Protein AF-A0A957JUW0-F1 (afdb_monomer_lite)

Sequence (254 aa):
MVQFLARTDDGQHFTLSIDGEQHTYSNDKEGKRQAILDGLAAIETIDVGQDVYLPSNAALQAVATVLYPDGIQTEEAYQLVCQVTEKACAHAGYGAEVELGPPHVPFTARGAYRKRYPPVDPQLVLEELELAGTSSYHPRREANRRSLWNKVAWEIYGKPLSGLTEVQQTQIQAQVDVIADGAGWHRDDDGADVYTMALSVDADSARQRLAGYLQDAGGRPVPVRAILTQAQSGAYGRAFYHDELTPELATIVA

Radius of gyration: 26.46 Å; chains: 1; bounding box: 72×30×72 Å

Structure (mmCIF, N/CA/C/O backbone):
data_AF-A0A957JUW0-F1
#
_entry.id   AF-A0A957JUW0-F1
#
loop_
_atom_site.group_PDB
_atom_site.id
_atom_site.type_symbol
_atom_site.label_atom_id
_atom_site.label_alt_id
_atom_site.label_comp_id
_atom_site.label_asym_id
_atom_site.label_entity_id
_atom_site.label_seq_id
_atom_site.pdbx_PDB_ins_code
_atom_site.Cartn_x
_atom_site.Cartn_y
_atom_site.Cartn_z
_atom_site.occupancy
_atom_site.B_iso_or_equiv
_atom_site.auth_seq_id
_atom_site.auth_comp_id
_atom_site.auth_asym_id
_atom_site.auth_atom_id
_atom_site.pdbx_PDB_model_num
ATOM 1 N N . MET A 1 1 ? -7.798 -11.561 21.548 1.00 73.56 1 MET A N 1
ATOM 2 C CA . MET A 1 1 ? -7.732 -10.530 22.622 1.00 73.56 1 MET A CA 1
ATOM 3 C C . MET A 1 1 ? -6.277 -10.173 22.892 1.00 73.56 1 MET A C 1
ATOM 5 O O . MET A 1 1 ? -5.493 -11.078 23.142 1.00 73.56 1 MET A O 1
ATOM 9 N N . VAL A 1 2 ? -5.928 -8.883 22.844 1.00 87.56 2 VAL A N 1
ATOM 10 C CA . VAL A 1 2 ? -4.556 -8.387 23.071 1.00 87.56 2 VAL A CA 1
ATOM 11 C C . VAL A 1 2 ? -4.336 -8.094 24.556 1.00 87.56 2 VAL A C 1
ATOM 13 O O . VAL A 1 2 ? -5.162 -7.427 25.180 1.00 87.56 2 VAL A O 1
ATOM 16 N N . GLN A 1 3 ? -3.231 -8.571 25.126 1.00 91.25 3 GLN A N 1
ATOM 17 C CA . GLN A 1 3 ? -2.843 -8.322 26.517 1.00 91.25 3 GLN A CA 1
ATOM 18 C C . GLN A 1 3 ? -1.356 -7.980 26.605 1.00 91.25 3 GLN A C 1
ATOM 20 O O . GLN A 1 3 ? -0.530 -8.646 25.989 1.00 91.25 3 GLN A O 1
ATOM 25 N N . PHE A 1 4 ? -0.996 -6.966 27.391 1.00 92.31 4 PHE A N 1
ATOM 26 C CA . PHE A 1 4 ? 0.405 -6.670 27.679 1.00 92.31 4 PHE A CA 1
ATOM 27 C C . PHE A 1 4 ? 0.909 -7.608 28.776 1.00 92.31 4 PHE A C 1
ATOM 29 O O . PHE A 1 4 ? 0.285 -7.699 29.832 1.00 92.31 4 PHE A O 1
ATOM 36 N N . LEU A 1 5 ? 2.017 -8.308 28.531 1.00 91.19 5 LEU A N 1
ATOM 37 C CA . LEU A 1 5 ? 2.566 -9.266 29.491 1.00 91.19 5 LEU A CA 1
ATOM 38 C C . LEU A 1 5 ? 3.706 -8.656 30.296 1.00 91.19 5 LEU A C 1
ATOM 40 O O . LEU A 1 5 ? 3.653 -8.620 31.523 1.00 91.19 5 LEU A O 1
ATOM 44 N N . ALA A 1 6 ? 4.748 -8.192 29.611 1.00 90.25 6 ALA A N 1
ATOM 45 C CA . ALA A 1 6 ? 5.948 -7.692 30.264 1.00 90.25 6 ALA A CA 1
ATOM 46 C C . ALA A 1 6 ? 6.767 -6.803 29.331 1.00 90.25 6 ALA A C 1
ATOM 48 O O . ALA A 1 6 ? 6.695 -6.907 28.106 1.00 90.25 6 ALA A O 1
ATOM 49 N N . ARG A 1 7 ? 7.600 -5.956 29.933 1.00 90.31 7 ARG A N 1
ATOM 50 C CA . ARG A 1 7 ? 8.729 -5.309 29.264 1.00 90.31 7 ARG A CA 1
ATOM 51 C C . ARG A 1 7 ? 10.002 -6.028 29.697 1.00 90.31 7 ARG A C 1
ATOM 53 O O . ARG A 1 7 ? 10.092 -6.436 30.852 1.00 90.31 7 ARG A O 1
ATOM 60 N N . THR A 1 8 ? 10.958 -6.196 28.791 1.00 86.25 8 THR A N 1
ATOM 61 C CA . THR A 1 8 ? 12.274 -6.734 29.150 1.00 86.25 8 THR A CA 1
ATOM 62 C C . THR A 1 8 ? 12.992 -5.790 30.113 1.00 86.25 8 THR A C 1
ATOM 64 O O . THR A 1 8 ? 12.762 -4.578 30.093 1.00 86.25 8 THR A O 1
ATOM 67 N N . ASP A 1 9 ? 13.880 -6.338 30.945 1.00 83.00 9 ASP A N 1
ATOM 68 C CA . ASP A 1 9 ? 14.613 -5.571 31.965 1.00 83.00 9 ASP A CA 1
ATOM 69 C C . ASP A 1 9 ? 15.483 -4.455 31.361 1.00 83.00 9 ASP A C 1
ATOM 71 O O . ASP A 1 9 ? 15.704 -3.418 31.984 1.00 83.00 9 ASP A O 1
ATOM 75 N N . ASP A 1 10 ? 15.947 -4.641 30.121 1.00 85.31 10 ASP A N 1
ATOM 76 C CA . ASP A 1 10 ? 16.696 -3.640 29.353 1.00 85.31 10 ASP A CA 1
ATOM 77 C C . ASP A 1 10 ? 15.814 -2.504 28.792 1.00 85.31 10 ASP A C 1
ATOM 79 O O . ASP A 1 10 ? 16.325 -1.528 28.239 1.00 85.31 10 ASP A O 1
ATOM 83 N N . GLY A 1 11 ? 14.488 -2.621 28.913 1.00 87.44 11 GLY A N 1
ATOM 84 C CA . GLY A 1 11 ? 13.505 -1.685 28.376 1.00 87.44 11 GLY A CA 1
ATOM 85 C C . GLY A 1 11 ? 13.409 -1.655 26.847 1.00 87.44 11 GLY A C 1
ATOM 86 O O . GLY A 1 11 ? 12.622 -0.860 26.322 1.00 87.44 11 GLY A O 1
ATOM 87 N N . GLN A 1 12 ? 14.176 -2.484 26.133 1.00 92.25 12 GLN A N 1
ATOM 88 C CA . GLN A 1 12 ? 14.290 -2.453 24.674 1.00 92.25 12 GLN A CA 1
ATOM 89 C C . GLN A 1 12 ? 13.197 -3.240 23.966 1.00 92.25 12 GLN A C 1
ATOM 91 O O . GLN A 1 12 ? 12.919 -2.950 22.807 1.00 92.25 12 GLN A O 1
ATOM 96 N N . HIS A 1 13 ? 12.563 -4.196 24.639 1.00 95.31 13 HIS A N 1
ATOM 97 C CA . HIS A 1 13 ? 11.525 -5.036 24.061 1.00 95.31 13 HIS A CA 1
ATOM 98 C C . HIS A 1 13 ? 10.323 -5.138 24.994 1.00 95.31 13 HIS A C 1
ATOM 100 O O . HIS A 1 13 ? 10.412 -4.925 26.204 1.00 95.31 13 HIS A O 1
ATOM 106 N N . PHE A 1 14 ? 9.170 -5.468 24.432 1.00 95.50 14 PHE A N 1
ATOM 107 C CA . PHE A 1 14 ? 7.985 -5.810 25.203 1.00 95.50 14 PHE A CA 1
ATOM 108 C C . PHE A 1 14 ? 7.272 -7.002 24.581 1.00 95.50 14 PHE A C 1
ATOM 110 O O . PHE A 1 14 ? 7.367 -7.238 23.376 1.00 95.50 14 PHE A O 1
ATOM 117 N N . THR A 1 15 ? 6.557 -7.743 25.416 1.00 95.50 15 THR A N 1
ATOM 118 C CA . THR A 1 15 ? 5.837 -8.948 25.024 1.00 95.50 15 THR A CA 1
ATOM 119 C C . THR A 1 15 ? 4.343 -8.740 25.216 1.00 95.50 15 THR A C 1
ATOM 121 O O . THR A 1 15 ? 3.889 -8.303 26.279 1.00 95.50 15 THR A O 1
ATOM 124 N N . LEU A 1 16 ? 3.580 -9.078 24.183 1.00 95.00 16 LEU A N 1
ATOM 125 C CA . LEU A 1 16 ? 2.125 -9.135 24.207 1.00 95.00 16 LEU A CA 1
ATOM 126 C C . LEU A 1 16 ? 1.659 -10.588 24.117 1.00 95.00 16 LEU A C 1
ATOM 128 O O . LEU A 1 16 ? 2.329 -11.418 23.506 1.00 95.00 16 LEU A O 1
ATOM 132 N N . SER A 1 17 ? 0.487 -10.876 24.676 1.00 95.19 17 SER A N 1
ATOM 133 C CA . SER A 1 17 ? -0.316 -12.019 24.263 1.00 95.19 17 SER A CA 1
ATOM 134 C C . SER A 1 17 ? -1.337 -11.555 23.231 1.00 95.19 17 SER A C 1
ATOM 136 O O . SER A 1 17 ? -2.117 -10.643 23.512 1.00 95.19 17 SER A O 1
ATOM 138 N N . ILE A 1 18 ? -1.328 -12.165 22.053 1.00 93.62 18 ILE A N 1
ATOM 139 C CA . ILE A 1 18 ? -2.293 -11.934 20.980 1.00 93.62 18 ILE A CA 1
ATOM 140 C C . ILE A 1 18 ? -2.933 -13.291 20.696 1.00 93.62 18 ILE A C 1
ATOM 142 O O . ILE A 1 18 ? -2.242 -14.249 20.379 1.00 93.62 18 ILE A O 1
ATOM 146 N N . ASP A 1 19 ? -4.239 -13.402 20.941 1.00 89.75 19 ASP A N 1
ATOM 147 C CA . ASP A 1 19 ? -5.001 -14.660 20.817 1.00 89.75 19 ASP A CA 1
ATOM 148 C C . ASP A 1 19 ? -4.402 -15.859 21.573 1.00 89.75 19 ASP A C 1
ATOM 150 O O . ASP A 1 19 ? -4.572 -17.017 21.204 1.00 89.75 19 ASP A O 1
ATOM 154 N N . GLY A 1 20 ? -3.745 -15.577 22.701 1.00 89.75 20 GLY A N 1
ATOM 155 C CA . GLY A 1 20 ? -3.114 -16.588 23.550 1.00 89.75 20 GLY A CA 1
ATOM 156 C C . GLY A 1 20 ? -1.677 -16.934 23.152 1.00 89.75 20 GLY A C 1
ATOM 157 O O . GLY A 1 20 ? -0.986 -17.590 23.931 1.00 89.75 20 GLY A O 1
ATOM 158 N N . GLU A 1 21 ? -1.187 -16.441 22.015 1.00 93.12 21 GLU A N 1
ATOM 159 C CA . GLU A 1 21 ? 0.202 -16.594 21.581 1.00 93.12 21 GLU A CA 1
ATOM 160 C C . GLU A 1 21 ? 1.057 -15.419 22.060 1.00 93.12 21 GLU A C 1
ATOM 162 O O . GLU A 1 21 ? 0.576 -14.295 22.193 1.00 93.12 21 GLU A O 1
ATOM 167 N N . GLN A 1 22 ? 2.325 -15.678 22.387 1.00 95.19 22 GLN A N 1
ATOM 168 C CA . GLN A 1 22 ? 3.247 -14.645 22.861 1.00 95.19 22 GLN A CA 1
ATOM 169 C C . GLN A 1 22 ? 4.051 -14.065 21.701 1.00 95.19 22 GLN A C 1
ATOM 171 O O . GLN A 1 22 ? 4.737 -14.796 20.989 1.00 95.19 22 GLN A O 1
ATOM 176 N N . HIS A 1 23 ? 4.034 -12.741 21.580 1.00 95.38 23 HIS A N 1
ATOM 177 C CA . HIS A 1 23 ? 4.773 -12.002 20.563 1.00 95.38 23 HIS A CA 1
ATOM 178 C C . HIS A 1 23 ? 5.658 -10.951 21.224 1.00 95.38 23 HIS A C 1
ATOM 180 O O . HIS A 1 23 ? 5.197 -10.208 22.092 1.00 95.38 23 HIS A O 1
ATOM 186 N N . THR A 1 24 ? 6.921 -10.880 20.808 1.00 95.38 24 THR A N 1
ATOM 187 C CA . THR A 1 24 ? 7.897 -9.916 21.329 1.00 95.38 24 THR A CA 1
ATOM 188 C C . THR A 1 24 ? 8.243 -8.895 20.258 1.00 95.38 24 THR A C 1
ATOM 190 O O . THR A 1 24 ? 8.587 -9.255 19.135 1.00 95.38 24 THR A O 1
ATOM 193 N N . TYR A 1 25 ? 8.194 -7.622 20.636 1.00 96.56 25 TYR A N 1
ATOM 194 C CA . TYR A 1 25 ? 8.416 -6.477 19.760 1.00 96.56 25 TYR A CA 1
ATOM 195 C C . TYR A 1 25 ? 9.496 -5.566 20.332 1.00 96.56 25 TYR A C 1
ATOM 197 O O . TYR A 1 25 ? 9.687 -5.514 21.550 1.00 96.56 25 TYR A O 1
ATOM 205 N N . SER A 1 26 ? 10.171 -4.801 19.472 1.00 96.25 26 SER A N 1
ATOM 206 C CA . SER A 1 26 ? 11.024 -3.705 19.930 1.00 96.25 26 SER A CA 1
ATOM 207 C C . SER A 1 26 ? 10.175 -2.580 20.535 1.00 96.25 26 SER A C 1
ATOM 209 O O . SER A 1 26 ? 9.093 -2.243 20.058 1.00 96.25 26 SER A O 1
ATOM 211 N N . ASN A 1 27 ? 10.663 -1.961 21.606 1.00 93.19 27 ASN A N 1
ATOM 212 C CA . ASN A 1 27 ? 10.023 -0.837 22.293 1.00 93.19 27 ASN A CA 1
ATOM 213 C C . ASN A 1 27 ? 10.377 0.510 21.636 1.00 93.19 27 ASN A C 1
ATOM 215 O O . ASN A 1 27 ? 10.603 1.519 22.304 1.00 93.19 27 ASN A O 1
ATOM 219 N N . ASP A 1 28 ? 10.426 0.525 20.310 1.00 94.50 28 ASP A N 1
ATOM 220 C CA . ASP A 1 28 ? 10.573 1.725 19.500 1.00 94.50 28 ASP A CA 1
ATOM 221 C C . ASP A 1 28 ? 9.263 2.021 18.749 1.00 94.50 28 ASP A C 1
ATOM 223 O O . ASP A 1 28 ? 8.217 1.408 18.984 1.00 94.50 28 ASP A O 1
ATOM 227 N N . LYS A 1 29 ? 9.289 3.027 17.873 1.00 93.44 29 LYS A N 1
ATOM 228 C CA . LYS A 1 29 ? 8.112 3.426 17.098 1.00 93.44 29 LYS A CA 1
ATOM 229 C C . LYS A 1 29 ? 7.638 2.323 16.144 1.00 93.44 29 LYS A C 1
ATOM 231 O O . LYS A 1 29 ? 6.428 2.167 15.985 1.00 93.44 29 LYS A O 1
ATOM 236 N N . GLU A 1 30 ? 8.554 1.598 15.510 1.00 93.88 30 GLU A N 1
ATOM 237 C CA . GLU A 1 30 ? 8.209 0.604 14.493 1.00 93.88 30 GLU A CA 1
ATOM 238 C C . GLU A 1 30 ? 7.730 -0.697 15.137 1.00 93.88 30 GLU A C 1
ATOM 240 O O . GLU A 1 30 ? 6.696 -1.225 14.738 1.00 93.88 30 GLU A O 1
ATOM 245 N N . GLY A 1 31 ? 8.380 -1.152 16.210 1.00 95.31 31 GLY A N 1
ATOM 246 C CA . GLY A 1 31 ? 7.921 -2.315 16.966 1.00 95.31 31 GLY A CA 1
ATOM 247 C C . GLY A 1 31 ? 6.540 -2.097 17.586 1.00 95.31 31 GLY A C 1
ATOM 248 O O . GLY A 1 31 ? 5.679 -2.969 17.490 1.00 95.31 31 GLY A O 1
ATOM 249 N N . LYS A 1 32 ? 6.255 -0.897 18.117 1.00 95.44 32 LYS A N 1
ATOM 250 C CA . LYS A 1 32 ? 4.896 -0.539 18.571 1.00 95.44 32 LYS A CA 1
ATOM 251 C C . LYS A 1 32 ? 3.886 -0.498 17.433 1.00 95.44 32 LYS A C 1
ATOM 253 O O . LYS A 1 32 ? 2.752 -0.930 17.622 1.00 95.44 32 LYS A O 1
ATOM 258 N N . ARG A 1 33 ? 4.273 0.021 16.266 1.00 95.81 33 ARG A N 1
ATOM 259 C CA . ARG A 1 33 ? 3.413 0.016 15.079 1.00 95.81 33 ARG A CA 1
ATOM 260 C C . ARG A 1 33 ? 3.062 -1.416 14.684 1.00 95.81 33 ARG A C 1
ATOM 262 O O . ARG A 1 33 ? 1.878 -1.696 14.535 1.00 95.81 33 ARG A O 1
ATOM 269 N N . GLN A 1 34 ? 4.045 -2.308 14.571 1.00 96.00 34 GLN A N 1
ATOM 270 C CA . GLN A 1 34 ? 3.799 -3.706 14.219 1.00 96.00 34 GLN A CA 1
ATOM 271 C C . GLN A 1 34 ? 2.908 -4.396 15.257 1.00 96.00 34 GLN A C 1
ATOM 273 O O . GLN A 1 34 ? 1.921 -5.022 14.888 1.00 96.00 34 GLN A O 1
ATOM 278 N N . ALA A 1 35 ? 3.177 -4.190 16.547 1.00 96.38 35 ALA A N 1
ATOM 279 C CA . ALA A 1 35 ? 2.366 -4.749 17.625 1.00 96.38 35 ALA A CA 1
ATOM 280 C C . ALA A 1 35 ? 0.896 -4.293 17.570 1.00 96.38 35 ALA A C 1
ATOM 282 O O . ALA A 1 35 ? -0.013 -5.082 17.823 1.00 96.38 35 ALA A O 1
ATOM 283 N N . ILE A 1 36 ? 0.650 -3.026 17.214 1.00 97.19 36 ILE A N 1
ATOM 284 C CA . ILE A 1 36 ? -0.706 -2.514 16.983 1.00 97.19 36 ILE A CA 1
ATOM 285 C C . ILE A 1 36 ? -1.349 -3.220 15.786 1.00 97.19 36 ILE A C 1
ATOM 287 O O . ILE A 1 36 ? -2.504 -3.620 15.883 1.00 97.19 36 ILE A O 1
ATOM 291 N N . LEU A 1 37 ? -0.637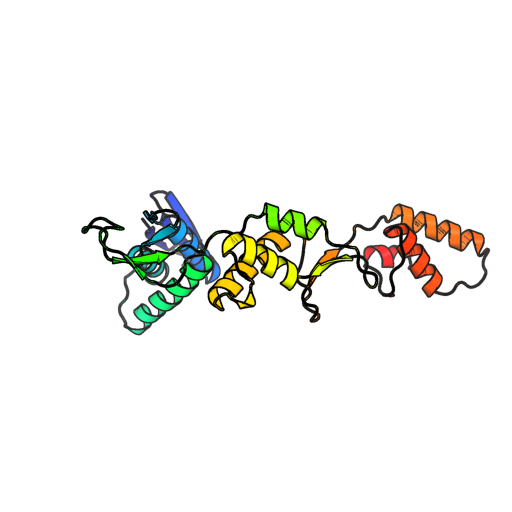 -3.369 14.667 1.00 95.94 37 LEU A N 1
ATOM 292 C CA . LEU A 1 37 ? -1.188 -3.993 13.460 1.00 95.94 37 LEU A CA 1
ATOM 293 C C . LEU A 1 37 ? -1.524 -5.471 13.675 1.00 95.94 37 LEU A C 1
ATOM 295 O O . LEU A 1 37 ? -2.621 -5.890 13.309 1.00 95.94 37 LEU A O 1
ATOM 299 N N . ASP A 1 38 ? -0.643 -6.221 14.334 1.00 96.12 38 ASP A N 1
ATOM 300 C CA . ASP A 1 38 ? -0.894 -7.617 14.708 1.00 96.12 38 ASP A CA 1
ATOM 301 C C . ASP A 1 38 ? -2.087 -7.710 15.669 1.00 96.12 38 ASP A C 1
ATOM 303 O O . ASP A 1 38 ? -2.984 -8.535 15.496 1.00 96.12 38 ASP A O 1
ATOM 307 N N . GLY A 1 39 ? -2.149 -6.798 16.644 1.00 95.94 39 GLY A N 1
ATOM 308 C CA . GLY A 1 39 ? -3.262 -6.709 17.580 1.00 95.94 39 GLY A CA 1
ATOM 309 C C . GLY A 1 39 ? -4.600 -6.406 16.904 1.00 95.94 39 GLY A C 1
ATOM 310 O O . GLY A 1 39 ? -5.610 -6.988 17.290 1.00 95.94 39 GLY A O 1
ATOM 311 N N . LEU A 1 40 ? -4.622 -5.534 15.890 1.00 96.19 40 LEU A N 1
ATOM 312 C CA . LEU A 1 40 ? -5.819 -5.242 15.096 1.00 96.19 40 LEU A CA 1
ATOM 313 C C . LEU A 1 40 ? -6.235 -6.429 14.219 1.00 96.19 40 LEU A C 1
ATOM 315 O O . LEU A 1 40 ? -7.430 -6.684 14.082 1.00 96.19 40 LEU A O 1
ATOM 319 N N . ALA A 1 41 ? -5.274 -7.151 13.637 1.00 94.50 41 ALA A N 1
ATOM 320 C CA . ALA A 1 41 ? -5.537 -8.320 12.798 1.00 94.50 41 ALA A CA 1
ATOM 321 C C . ALA A 1 41 ? -6.161 -9.492 13.579 1.00 94.50 41 ALA A C 1
ATOM 323 O O . ALA A 1 41 ? -6.918 -10.269 13.005 1.00 94.50 41 ALA A O 1
ATOM 324 N N . ALA A 1 42 ? -5.879 -9.579 14.880 1.00 95.56 42 ALA A N 1
ATOM 325 C CA . ALA A 1 42 ? -6.415 -10.583 15.801 1.00 95.56 42 ALA A CA 1
ATOM 326 C C . ALA A 1 42 ? -7.818 -10.259 16.357 1.00 95.56 42 ALA A C 1
ATOM 328 O O . ALA A 1 42 ? -8.394 -11.031 17.125 1.00 95.56 42 ALA A O 1
ATOM 329 N N . ILE A 1 43 ? -8.385 -9.090 16.044 1.00 95.75 43 ILE A N 1
ATOM 330 C CA . ILE A 1 43 ? -9.736 -8.752 16.500 1.00 95.75 43 ILE A CA 1
ATOM 331 C C . ILE A 1 43 ? -10.754 -9.493 15.635 1.00 95.75 43 ILE A C 1
ATOM 333 O O . ILE A 1 43 ? -10.759 -9.366 14.411 1.00 95.75 43 ILE A O 1
ATOM 337 N N . GLU A 1 44 ? -11.670 -10.207 16.288 1.00 94.44 44 GLU A N 1
ATOM 338 C CA . GLU A 1 44 ? -12.811 -10.823 15.620 1.00 94.44 44 GLU A CA 1
ATOM 339 C C . GLU A 1 44 ? -13.661 -9.754 14.917 1.00 94.44 44 GLU A C 1
ATOM 341 O O . GLU A 1 44 ? -14.123 -8.780 15.522 1.00 94.44 44 GLU A O 1
ATOM 346 N N . THR A 1 45 ? -13.842 -9.938 13.612 1.00 95.06 45 THR A N 1
ATOM 347 C CA . THR A 1 45 ? -14.686 -9.079 12.776 1.00 95.06 45 THR A CA 1
ATOM 348 C C . THR A 1 45 ? -16.082 -9.670 12.652 1.00 95.06 45 THR A C 1
ATOM 350 O O . THR A 1 45 ? -16.292 -10.852 12.915 1.00 95.06 45 THR A O 1
ATOM 353 N N . ILE A 1 46 ? -17.042 -8.843 12.249 1.00 94.62 46 ILE A N 1
ATOM 354 C CA . ILE A 1 46 ? -18.402 -9.294 11.959 1.00 94.62 46 ILE A CA 1
ATOM 355 C C . ILE A 1 46 ? -18.745 -9.055 10.492 1.00 94.62 46 ILE A C 1
ATOM 357 O O . ILE A 1 46 ? -18.391 -8.021 9.923 1.00 94.62 46 ILE A O 1
ATOM 361 N N . ASP A 1 47 ? -19.492 -9.987 9.913 1.00 93.75 47 ASP A N 1
ATOM 362 C CA . ASP A 1 47 ? -20.024 -9.869 8.561 1.00 93.75 47 ASP A CA 1
ATOM 363 C C . ASP A 1 47 ? -21.470 -9.369 8.605 1.00 93.75 47 ASP A C 1
ATOM 365 O O . ASP A 1 47 ? -22.334 -9.946 9.272 1.00 93.75 47 ASP A O 1
ATOM 369 N N . VAL A 1 48 ? -21.758 -8.302 7.862 1.00 91.12 48 VAL A N 1
ATOM 370 C CA . VAL A 1 48 ? -23.115 -7.787 7.656 1.00 91.12 48 VAL A CA 1
ATOM 371 C C . VAL A 1 48 ? -23.370 -7.717 6.155 1.00 91.12 48 VAL A C 1
ATOM 373 O O . VAL A 1 48 ? -22.921 -6.809 5.457 1.00 91.12 48 VAL A O 1
ATOM 376 N N . GLY A 1 49 ? -24.115 -8.694 5.637 1.00 88.12 49 GLY A N 1
ATOM 377 C CA . GLY A 1 49 ? -24.317 -8.832 4.195 1.00 88.12 49 GLY A CA 1
ATOM 378 C C . GLY A 1 49 ? -23.015 -9.225 3.494 1.00 88.12 49 GLY A C 1
ATOM 379 O O . GLY A 1 49 ? -22.528 -10.329 3.702 1.00 88.12 49 GLY A O 1
ATOM 380 N N . GLN A 1 50 ? -22.482 -8.337 2.652 1.00 85.25 50 GLN A N 1
ATOM 381 C CA . GLN A 1 50 ? -21.196 -8.518 1.954 1.00 85.25 50 GLN A CA 1
ATOM 382 C C . GLN A 1 50 ? -20.059 -7.693 2.576 1.00 85.25 50 GLN A C 1
ATOM 384 O O . GLN A 1 50 ? -18.940 -7.699 2.071 1.00 85.25 50 GLN A O 1
ATOM 389 N N . ASP A 1 51 ? -20.354 -6.955 3.646 1.00 90.62 51 ASP A N 1
ATOM 390 C CA . ASP A 1 51 ? -19.427 -6.025 4.268 1.00 90.62 51 ASP A CA 1
ATOM 391 C C . ASP A 1 51 ? -18.853 -6.611 5.561 1.00 90.62 51 ASP A C 1
ATOM 393 O O . ASP A 1 51 ? -19.585 -7.157 6.386 1.00 90.62 51 ASP A O 1
ATOM 397 N N . VAL A 1 52 ? -17.548 -6.425 5.754 1.00 94.38 52 VAL A N 1
ATOM 398 C CA . VAL A 1 52 ? -16.821 -6.829 6.965 1.00 94.38 52 VAL A CA 1
ATOM 399 C C . VAL A 1 52 ? -16.648 -5.616 7.873 1.00 94.38 52 VAL A C 1
ATOM 401 O O . VAL A 1 52 ? -16.279 -4.536 7.403 1.00 94.38 52 VAL A O 1
ATOM 404 N N . TYR A 1 53 ? -16.861 -5.782 9.173 1.00 96.38 53 TYR A N 1
ATOM 405 C CA . TYR A 1 53 ? -16.767 -4.710 10.159 1.00 96.38 53 TYR A CA 1
ATOM 406 C C . TYR A 1 53 ? -15.858 -5.075 11.331 1.00 96.38 53 TYR A C 1
ATOM 408 O O . TYR A 1 53 ? -15.970 -6.148 11.920 1.00 96.38 53 TYR A O 1
ATOM 416 N N . LEU A 1 54 ? -14.998 -4.132 11.710 1.00 97.12 54 LEU A N 1
ATOM 417 C CA . LEU A 1 54 ? -14.159 -4.200 12.902 1.00 97.12 54 LEU A CA 1
ATOM 418 C C . LEU A 1 54 ? -14.845 -3.473 14.068 1.00 97.12 54 LEU A C 1
ATOM 420 O O . LEU A 1 54 ? -15.185 -2.299 13.906 1.00 97.12 54 LEU A O 1
ATOM 424 N N . PRO A 1 55 ? -15.028 -4.095 15.245 1.00 96.81 55 PRO A N 1
ATOM 425 C CA . PRO A 1 55 ? -15.546 -3.399 16.421 1.00 96.81 55 PRO A CA 1
ATOM 426 C C . PRO A 1 55 ? -14.607 -2.262 16.859 1.00 96.81 55 PRO A C 1
ATOM 428 O O . PRO A 1 55 ? -13.452 -2.504 17.224 1.00 96.81 55 PRO A O 1
ATOM 431 N N . SER A 1 56 ? -15.095 -1.016 16.881 1.00 96.56 56 SER A N 1
ATOM 432 C CA . SER A 1 56 ? -14.257 0.157 17.184 1.00 96.56 56 SER A CA 1
ATOM 433 C C . SER A 1 56 ? -13.654 0.108 18.584 1.00 96.56 56 SER A C 1
ATOM 435 O O . SER A 1 56 ? -12.481 0.428 18.768 1.00 96.56 56 SER A O 1
ATOM 437 N N . ASN A 1 57 ? -14.435 -0.332 19.574 1.00 94.75 57 ASN A N 1
ATOM 438 C CA . ASN A 1 57 ? -13.975 -0.415 20.961 1.00 94.75 57 ASN A CA 1
ATOM 439 C C . ASN A 1 57 ? -12.841 -1.433 21.128 1.00 94.75 57 ASN A C 1
ATOM 441 O O . ASN A 1 57 ? -11.908 -1.191 21.889 1.00 94.75 57 ASN A O 1
ATOM 445 N N . ALA A 1 58 ? -12.890 -2.551 20.396 1.00 95.81 58 ALA A N 1
ATOM 446 C CA . ALA A 1 58 ? -11.819 -3.542 20.418 1.00 95.81 58 ALA A CA 1
ATOM 447 C C . ALA A 1 58 ? -10.533 -2.979 19.793 1.00 95.81 58 ALA A C 1
ATOM 449 O O . ALA A 1 58 ? -9.450 -3.179 20.341 1.00 95.81 58 ALA A O 1
ATOM 450 N N . ALA A 1 59 ? -10.652 -2.220 18.698 1.00 96.81 59 ALA A N 1
ATOM 451 C CA . ALA A 1 59 ? -9.516 -1.558 18.060 1.00 96.81 59 ALA A CA 1
ATOM 452 C C . ALA A 1 59 ? -8.869 -0.511 18.981 1.00 96.81 59 ALA A C 1
ATOM 454 O O . ALA A 1 59 ? -7.648 -0.500 19.147 1.00 96.81 59 ALA A O 1
ATOM 455 N N . LEU A 1 60 ? -9.689 0.321 19.633 1.00 96.19 60 LEU A N 1
ATOM 456 C CA . LEU A 1 60 ? -9.237 1.308 20.617 1.00 96.19 60 LEU A CA 1
ATOM 457 C C . LEU A 1 60 ? -8.509 0.629 21.785 1.00 96.19 60 LEU A C 1
ATOM 459 O O . LEU A 1 60 ? -7.433 1.069 22.188 1.00 96.19 60 LEU A O 1
ATOM 463 N N . GLN A 1 61 ? -9.069 -0.472 22.294 1.00 95.44 61 GLN A N 1
ATOM 464 C CA . GLN A 1 61 ? -8.478 -1.246 23.382 1.00 95.44 61 GLN A CA 1
ATOM 465 C C . GLN A 1 61 ? -7.125 -1.846 22.984 1.00 95.44 61 GLN A C 1
ATOM 467 O O . GLN A 1 61 ? -6.177 -1.747 23.759 1.00 95.44 61 GLN A O 1
ATOM 472 N N . ALA A 1 62 ? -7.005 -2.420 21.782 1.00 96.19 62 ALA A N 1
ATOM 473 C CA . ALA A 1 62 ? -5.744 -2.975 21.291 1.00 96.19 62 ALA A CA 1
ATOM 474 C C . ALA A 1 62 ? -4.641 -1.904 21.243 1.00 96.19 62 ALA A C 1
ATOM 476 O O . ALA A 1 62 ? -3.543 -2.115 21.758 1.00 96.19 62 ALA A O 1
ATOM 477 N N . VAL A 1 63 ? -4.949 -0.720 20.706 1.00 96.88 63 VAL A N 1
ATOM 478 C CA . VAL A 1 63 ? -4.001 0.404 20.640 1.00 96.88 63 VAL A CA 1
ATOM 479 C C . VAL A 1 63 ? -3.644 0.917 22.036 1.00 96.88 63 VAL A C 1
ATOM 481 O O . VAL A 1 63 ? -2.467 1.153 22.320 1.00 96.88 63 VAL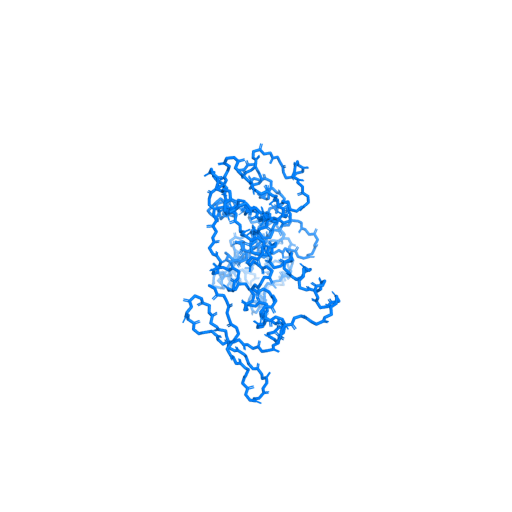 A O 1
ATOM 484 N N . ALA A 1 64 ? -4.632 1.053 22.925 1.00 96.56 64 ALA A N 1
ATOM 485 C CA . ALA A 1 64 ? -4.415 1.467 24.308 1.00 96.56 64 ALA A CA 1
ATOM 486 C C . ALA A 1 64 ? -3.478 0.503 25.048 1.00 96.56 64 ALA A C 1
ATOM 488 O O . ALA A 1 64 ? -2.543 0.955 25.702 1.00 96.56 64 ALA A O 1
ATOM 489 N N . THR A 1 65 ? -3.671 -0.810 24.892 1.00 95.94 65 THR A N 1
ATOM 490 C CA . THR A 1 65 ? -2.829 -1.840 25.518 1.00 95.94 65 THR A CA 1
ATOM 491 C C . THR A 1 65 ? -1.365 -1.749 25.081 1.00 95.94 65 THR A C 1
ATOM 493 O O . THR A 1 65 ? -0.477 -1.993 25.896 1.00 95.94 65 THR A O 1
ATOM 496 N N . VAL A 1 66 ? -1.088 -1.361 23.831 1.00 95.44 66 VAL A N 1
ATOM 497 C CA . VAL A 1 66 ? 0.292 -1.189 23.341 1.00 95.44 66 VAL A CA 1
ATOM 498 C C . VAL A 1 66 ? 0.916 0.123 23.821 1.00 95.44 66 VAL A C 1
ATOM 500 O O . VAL A 1 66 ? 2.075 0.147 24.240 1.00 95.44 66 VAL A O 1
ATOM 503 N N . LEU A 1 67 ? 0.181 1.235 23.733 1.00 94.94 67 LEU A N 1
ATOM 504 C CA . LEU A 1 67 ? 0.732 2.561 24.030 1.00 94.94 67 LEU A CA 1
ATOM 505 C C . LEU A 1 67 ? 0.798 2.863 25.530 1.00 94.94 67 LEU A C 1
ATOM 507 O O . LEU A 1 67 ? 1.765 3.478 25.984 1.00 94.94 67 LEU A O 1
ATOM 511 N N . TYR A 1 68 ? -0.209 2.422 26.280 1.00 94.38 68 TYR A N 1
ATOM 512 C CA . TYR A 1 68 ? -0.418 2.719 27.695 1.00 94.38 68 TYR A CA 1
ATOM 513 C C . TYR A 1 68 ? -0.799 1.437 28.458 1.00 94.38 68 TYR A C 1
ATOM 515 O O . TYR A 1 68 ? -1.938 1.306 28.911 1.00 94.38 68 TYR A O 1
ATOM 523 N N . PRO A 1 69 ? 0.135 0.478 28.617 1.00 91.50 69 PRO A N 1
ATOM 524 C CA . PRO A 1 69 ? -0.148 -0.813 29.253 1.00 91.50 69 PRO A CA 1
ATOM 525 C C . PRO A 1 69 ? -0.612 -0.691 30.712 1.00 91.50 69 PRO A C 1
ATOM 527 O O . PRO A 1 69 ? -1.416 -1.500 31.166 1.00 91.50 69 PRO A O 1
ATOM 530 N N . ASP A 1 70 ? -0.178 0.358 31.416 1.00 90.69 70 ASP A N 1
ATOM 531 C CA . ASP A 1 70 ? -0.577 0.662 32.799 1.00 90.69 70 ASP A CA 1
ATOM 532 C C . ASP A 1 70 ? -1.890 1.473 32.887 1.00 90.69 70 ASP A C 1
ATOM 534 O O . ASP A 1 70 ? -2.299 1.926 33.959 1.00 90.69 70 ASP A O 1
ATOM 538 N N . GLY A 1 71 ? -2.559 1.680 31.751 1.00 90.62 71 GLY A N 1
ATOM 539 C CA . GLY A 1 71 ? -3.787 2.456 31.630 1.00 90.62 71 GLY A CA 1
ATOM 540 C C . GLY A 1 71 ? -3.566 3.926 31.268 1.00 90.62 71 GLY A C 1
ATOM 541 O O . GLY A 1 71 ? -2.510 4.521 31.487 1.00 90.62 71 GLY A O 1
ATOM 542 N N . ILE A 1 72 ? -4.610 4.523 30.697 1.00 92.69 72 ILE A N 1
ATOM 543 C CA . ILE A 1 72 ? -4.652 5.930 30.288 1.00 92.69 72 ILE A CA 1
ATOM 544 C C . ILE A 1 72 ? -5.022 6.783 31.506 1.00 92.69 72 ILE A C 1
ATOM 546 O O . ILE A 1 72 ? -6.055 6.550 32.127 1.00 92.69 72 ILE A O 1
ATOM 550 N N . GLN A 1 73 ? -4.192 7.774 31.836 1.00 93.38 73 GLN A N 1
ATOM 551 C CA . GLN A 1 73 ? -4.376 8.621 33.027 1.00 93.38 73 GLN A CA 1
ATOM 552 C C . GLN A 1 73 ? -4.728 10.081 32.698 1.00 93.38 73 GLN A C 1
ATOM 554 O O . GLN A 1 73 ? -5.101 10.834 33.595 1.00 93.38 73 GLN A O 1
ATOM 559 N N . THR A 1 74 ? -4.594 10.502 31.436 1.00 95.62 74 THR A N 1
ATOM 560 C CA . THR A 1 74 ? -4.856 11.886 31.012 1.00 95.62 74 THR A CA 1
ATOM 561 C C . THR A 1 74 ? -5.681 11.942 29.733 1.00 95.62 74 THR A C 1
ATOM 563 O O . THR A 1 74 ? -5.703 10.991 28.946 1.00 95.62 74 THR A O 1
ATOM 566 N N . GLU A 1 75 ? -6.332 13.083 29.514 1.00 95.00 75 GLU A N 1
ATOM 567 C CA . GLU A 1 75 ? -7.097 13.345 28.295 1.00 95.00 75 GLU A CA 1
ATOM 568 C C . GLU A 1 75 ? -6.187 13.346 27.060 1.00 95.00 75 GLU A C 1
ATOM 570 O O . GLU A 1 75 ? -6.536 12.784 26.030 1.00 95.00 75 GLU A O 1
ATOM 575 N N . GLU A 1 76 ? -4.975 13.896 27.155 1.00 96.06 76 GLU A N 1
ATOM 576 C CA . GLU A 1 76 ? -4.027 13.928 26.035 1.00 96.06 76 GLU A CA 1
ATOM 577 C C . GLU A 1 76 ? -3.602 12.518 25.612 1.00 96.06 76 GLU A C 1
ATOM 579 O O . GLU A 1 76 ? -3.484 12.235 24.419 1.00 96.06 76 GLU A O 1
ATOM 584 N N . ALA A 1 77 ? -3.408 11.619 26.582 1.00 94.81 77 ALA A N 1
ATOM 585 C CA . ALA A 1 77 ? -3.119 10.216 26.315 1.00 94.81 77 ALA A CA 1
ATOM 586 C C . ALA A 1 77 ? -4.312 9.518 25.643 1.00 94.81 77 ALA A C 1
ATOM 588 O O . ALA A 1 77 ? -4.121 8.775 24.679 1.00 94.81 77 ALA A O 1
ATOM 589 N N . TYR A 1 78 ? -5.540 9.807 26.086 1.00 96.25 78 TYR A N 1
ATOM 590 C CA . TYR A 1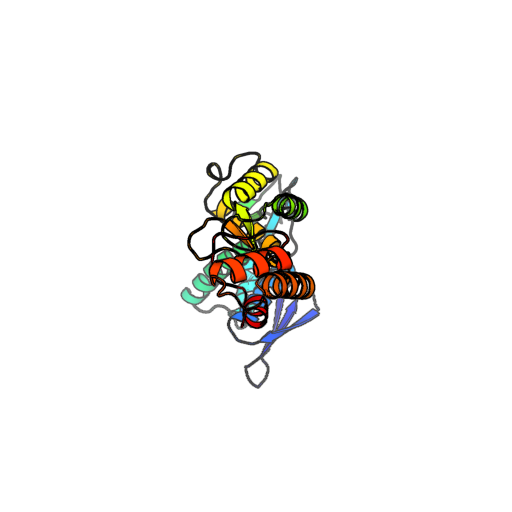 78 ? -6.754 9.299 25.447 1.00 96.25 78 TYR A CA 1
ATOM 591 C C . TYR A 1 78 ? -6.888 9.786 23.997 1.00 96.25 78 TYR A C 1
ATOM 593 O O . TYR A 1 78 ? -7.063 8.982 23.080 1.00 96.25 78 TYR A O 1
ATOM 601 N N . GLN A 1 79 ? -6.712 11.086 23.762 1.00 96.94 79 GLN A N 1
ATOM 602 C CA . GLN A 1 79 ? -6.759 11.680 22.425 1.00 96.94 79 GLN A CA 1
ATOM 603 C C . GLN A 1 79 ? -5.691 11.088 21.499 1.00 96.94 79 GLN A C 1
ATOM 605 O O . GLN A 1 79 ? -5.977 10.800 20.334 1.00 96.94 79 GLN A O 1
ATOM 610 N N . LEU A 1 80 ? -4.478 10.842 22.007 1.00 96.00 80 LEU A N 1
ATOM 611 C CA . LEU A 1 80 ? -3.432 10.176 21.234 1.00 96.00 80 LEU A CA 1
ATOM 612 C C . LEU A 1 80 ? -3.842 8.752 20.842 1.00 96.00 80 LEU A C 1
ATOM 614 O O . LEU A 1 80 ? -3.657 8.372 19.686 1.00 96.00 80 LEU A O 1
ATOM 618 N N . VAL A 1 81 ? -4.423 7.977 21.762 1.00 96.81 81 VAL A N 1
ATOM 619 C CA . VAL A 1 81 ? -4.932 6.629 21.461 1.00 96.81 81 VAL A CA 1
ATOM 620 C C . VAL A 1 81 ? -6.000 6.683 20.373 1.00 96.81 81 VAL A C 1
ATOM 622 O O . VAL A 1 81 ? -5.904 5.920 19.414 1.00 96.81 81 VAL A O 1
ATOM 625 N N . CYS A 1 82 ? -6.961 7.604 20.451 1.00 95.81 82 CYS A N 1
ATOM 626 C CA . CYS A 1 82 ? -7.983 7.779 19.416 1.00 95.81 82 CYS A CA 1
ATOM 627 C C . CYS A 1 82 ? -7.361 8.078 18.042 1.00 95.81 82 CYS A C 1
ATOM 629 O O . CYS A 1 82 ? -7.670 7.403 17.059 1.00 95.81 82 CYS A O 1
ATOM 631 N N . GLN A 1 83 ? -6.425 9.030 17.978 1.00 95.62 83 GLN A N 1
ATOM 632 C CA . GLN A 1 83 ? -5.749 9.411 16.732 1.00 95.62 83 GLN A CA 1
ATOM 633 C C . GLN A 1 83 ? -4.898 8.277 16.149 1.00 95.62 83 GLN A C 1
ATOM 635 O O . GLN A 1 83 ? -4.879 8.069 14.933 1.00 95.62 83 GLN A O 1
ATOM 640 N N . VAL A 1 84 ? -4.170 7.543 16.995 1.00 95.81 84 VAL A N 1
ATOM 641 C CA . VAL A 1 84 ? -3.376 6.389 16.554 1.00 95.81 84 VAL A CA 1
ATOM 642 C C . VAL A 1 84 ? -4.294 5.259 16.099 1.00 95.81 84 VAL A C 1
ATOM 644 O O . VAL A 1 84 ? -4.006 4.644 15.077 1.00 95.81 84 VAL A O 1
ATOM 647 N N . THR A 1 85 ? -5.418 5.034 16.781 1.00 96.44 85 THR A N 1
ATOM 648 C CA . THR A 1 85 ? -6.416 4.026 16.394 1.00 96.44 85 THR A CA 1
ATOM 649 C C . THR A 1 85 ? -7.000 4.325 15.028 1.00 96.44 85 THR A C 1
ATOM 651 O O . THR A 1 85 ? -7.055 3.432 14.188 1.00 96.44 85 THR A O 1
ATOM 654 N N . GLU A 1 86 ? -7.380 5.574 14.764 1.00 93.62 86 GLU A N 1
ATOM 655 C CA . GLU A 1 86 ? -7.903 5.972 13.460 1.00 93.62 86 GLU A CA 1
ATOM 656 C C . GLU A 1 86 ? -6.884 5.722 12.341 1.00 93.62 86 GLU A C 1
ATOM 658 O O . GLU A 1 86 ? -7.210 5.084 11.339 1.00 93.62 86 GLU A O 1
ATOM 663 N N . LYS A 1 87 ? -5.627 6.135 12.544 1.00 92.06 87 LYS A N 1
ATOM 664 C CA . LYS A 1 87 ? -4.546 5.920 11.570 1.00 92.06 87 LYS A CA 1
ATOM 665 C C . LYS A 1 87 ? -4.220 4.441 11.374 1.00 92.06 87 LYS A C 1
ATOM 667 O O . LYS A 1 87 ? -4.012 4.013 10.242 1.00 92.06 87 LYS A O 1
ATOM 672 N N . ALA A 1 88 ? -4.173 3.663 12.452 1.00 93.75 88 ALA A N 1
ATOM 673 C CA . ALA A 1 88 ? -3.869 2.239 12.400 1.00 93.75 88 ALA A CA 1
ATOM 674 C C . ALA A 1 88 ? -4.998 1.447 11.727 1.00 93.75 88 ALA A C 1
ATOM 676 O O . ALA A 1 88 ? -4.721 0.616 10.869 1.00 93.75 88 ALA A O 1
ATOM 677 N N . CYS A 1 89 ? -6.261 1.761 12.033 1.00 93.81 89 CYS A N 1
ATOM 678 C CA . CYS A 1 89 ? -7.417 1.172 11.359 1.00 93.81 89 CYS A CA 1
ATOM 679 C C . CYS A 1 89 ? -7.416 1.503 9.864 1.00 93.81 89 CYS A C 1
ATOM 681 O O . CYS A 1 89 ? -7.577 0.598 9.050 1.00 93.81 89 CYS A O 1
ATOM 683 N N . ALA A 1 90 ? -7.165 2.765 9.497 1.00 88.88 90 ALA A N 1
ATOM 684 C CA . ALA A 1 90 ? -7.048 3.170 8.097 1.00 88.88 90 ALA A CA 1
ATOM 685 C C . ALA A 1 90 ? -5.923 2.413 7.376 1.00 88.88 90 ALA A C 1
ATOM 687 O O . ALA A 1 90 ? -6.126 1.923 6.266 1.00 88.88 90 ALA A O 1
ATOM 688 N N . HIS A 1 91 ? -4.767 2.251 8.025 1.00 87.75 91 HIS A N 1
ATOM 689 C CA . HIS A 1 91 ? -3.655 1.463 7.492 1.00 87.75 91 HIS A CA 1
ATOM 690 C C . HIS A 1 91 ? -4.009 -0.022 7.328 1.00 87.75 91 HIS A C 1
ATOM 692 O O . HIS A 1 91 ? -3.646 -0.629 6.326 1.00 87.75 91 HIS A O 1
ATOM 698 N N . ALA A 1 92 ? -4.773 -0.586 8.265 1.00 89.50 92 ALA A N 1
ATOM 699 C CA . ALA A 1 92 ? -5.296 -1.950 8.197 1.00 89.50 92 ALA A CA 1
ATOM 700 C C . ALA A 1 92 ? -6.479 -2.112 7.213 1.00 89.50 92 ALA A C 1
ATOM 702 O O . ALA A 1 92 ? -7.036 -3.202 7.085 1.00 89.50 92 ALA A O 1
ATOM 703 N N . GLY A 1 93 ? -6.870 -1.047 6.503 1.00 89.88 93 GLY A N 1
ATOM 704 C CA . GLY A 1 93 ? -7.924 -1.083 5.491 1.00 89.88 93 GLY A CA 1
ATOM 705 C C . GLY A 1 93 ? -9.342 -0.924 6.041 1.00 89.88 93 GLY A C 1
ATOM 706 O O . GLY A 1 93 ? -10.291 -1.287 5.354 1.00 89.88 93 GLY A O 1
ATOM 707 N N . TYR A 1 94 ? -9.515 -0.374 7.241 1.00 92.62 94 TYR A N 1
ATOM 708 C CA . TYR A 1 94 ? -10.818 -0.050 7.822 1.00 92.62 94 TYR A CA 1
ATOM 709 C C . TYR A 1 94 ? -11.122 1.446 7.732 1.00 92.62 94 TYR A C 1
ATOM 711 O O . TYR A 1 94 ? -10.261 2.298 7.938 1.00 92.62 94 TYR A O 1
ATOM 719 N N . GLY A 1 95 ? -12.372 1.768 7.418 1.00 90.06 95 GLY A N 1
ATOM 720 C CA . GLY A 1 95 ? -12.842 3.127 7.218 1.00 90.06 95 GLY A CA 1
ATOM 721 C C . GLY A 1 95 ? -13.230 3.868 8.492 1.00 90.06 95 GLY A C 1
ATOM 722 O O . GLY A 1 95 ? -12.819 3.545 9.613 1.00 90.06 95 GLY A O 1
ATOM 723 N N . ALA A 1 96 ? -14.032 4.910 8.277 1.00 88.88 96 ALA A N 1
ATOM 724 C CA . ALA A 1 96 ? -14.619 5.694 9.349 1.00 88.88 96 ALA A CA 1
ATOM 725 C C . ALA A 1 96 ? -15.557 4.840 10.211 1.00 88.88 96 ALA A C 1
ATOM 727 O O . ALA A 1 96 ? -16.090 3.813 9.778 1.00 88.88 96 ALA A O 1
ATOM 728 N N . GLU A 1 97 ? -15.741 5.300 11.440 1.00 93.19 97 GLU A N 1
ATOM 729 C CA . GLU A 1 97 ? -16.667 4.691 12.375 1.00 93.19 97 GLU A CA 1
ATOM 730 C C . GLU A 1 97 ? -18.120 4.897 11.933 1.00 93.19 97 GLU A C 1
ATOM 732 O O . GLU A 1 97 ? -18.507 5.974 11.475 1.00 93.19 97 GLU A O 1
ATOM 737 N N . VAL A 1 98 ? -18.918 3.845 12.071 1.00 94.38 98 VAL A N 1
ATOM 738 C CA . VAL A 1 98 ? -20.351 3.808 11.808 1.00 94.38 98 VAL A CA 1
ATOM 739 C C . VAL A 1 98 ? -21.049 3.047 12.927 1.00 94.38 98 VAL A C 1
ATOM 741 O O . VAL A 1 98 ? -20.539 2.047 13.431 1.00 94.38 98 VAL A O 1
ATOM 744 N N . GLU A 1 99 ? -22.235 3.507 13.306 1.00 96.25 99 GLU A N 1
ATOM 745 C CA . GLU A 1 99 ? -23.053 2.818 14.301 1.00 96.25 99 GLU A CA 1
ATOM 746 C C . GLU A 1 99 ? -23.828 1.676 13.630 1.00 96.25 99 GLU A C 1
ATOM 748 O O . GLU A 1 99 ? -24.565 1.901 12.664 1.00 96.25 99 GLU A O 1
ATOM 753 N N . LEU A 1 100 ? -23.689 0.455 14.146 1.00 95.69 100 LEU A N 1
ATOM 754 C CA . LEU A 1 100 ? -24.496 -0.694 13.741 1.00 95.69 100 LEU A CA 1
ATOM 755 C C . LEU A 1 100 ? -25.497 -1.056 14.836 1.00 95.69 100 LEU A C 1
ATOM 757 O O . LEU A 1 100 ? -25.189 -1.086 16.028 1.00 95.69 100 LEU A O 1
ATOM 761 N N . GLY A 1 101 ? -26.709 -1.402 14.412 1.00 94.69 101 GLY A N 1
ATOM 762 C CA . GLY A 1 101 ? -27.771 -1.886 15.284 1.00 94.69 101 GLY A CA 1
ATOM 763 C C . GLY A 1 101 ? -28.691 -2.876 14.568 1.00 94.69 101 GLY A C 1
ATOM 764 O O . GLY A 1 101 ? -28.472 -3.199 13.397 1.00 94.69 101 GLY A O 1
ATOM 765 N N . PRO A 1 102 ? -29.737 -3.372 15.247 1.00 93.31 102 PRO A N 1
ATOM 766 C CA . PRO A 1 102 ? -30.731 -4.237 14.620 1.00 93.31 102 PRO A CA 1
ATOM 767 C C . PRO A 1 102 ? -31.395 -3.559 13.404 1.00 93.31 102 PRO A C 1
ATOM 769 O O . PRO A 1 102 ? -31.683 -2.363 13.473 1.00 93.31 102 PRO A O 1
ATOM 772 N N . PRO A 1 103 ? -31.678 -4.289 12.307 1.00 92.19 103 PRO A N 1
ATOM 773 C CA . PRO A 1 103 ? -31.552 -5.742 12.148 1.00 92.19 103 PRO A CA 1
ATOM 774 C C . PRO A 1 103 ? -30.164 -6.230 11.691 1.00 92.19 103 PRO A C 1
ATOM 776 O O . PRO A 1 103 ? -29.989 -7.430 11.521 1.00 92.19 103 PRO A O 1
ATOM 779 N N . HIS A 1 104 ? -29.190 -5.340 11.478 1.00 90.56 104 HIS A N 1
ATOM 780 C CA . HIS A 1 104 ? -27.867 -5.702 10.951 1.00 90.56 104 HIS A CA 1
ATOM 781 C C . HIS A 1 104 ? -27.027 -6.514 11.940 1.00 90.56 104 HIS A C 1
ATOM 783 O O . HIS A 1 104 ? -26.304 -7.418 11.538 1.00 90.56 104 HIS A O 1
ATOM 789 N N . VAL A 1 105 ? -27.154 -6.208 13.232 1.00 92.56 105 VAL A N 1
ATOM 790 C CA . VAL A 1 105 ? -26.500 -6.922 14.337 1.00 92.56 105 VAL A CA 1
ATOM 791 C C . VAL A 1 105 ? -27.502 -7.172 15.468 1.00 92.56 105 VAL A C 1
ATOM 793 O O . VAL A 1 105 ? -28.455 -6.399 15.624 1.00 92.56 105 VAL A O 1
ATOM 796 N N . PRO A 1 106 ? -27.331 -8.228 16.286 1.00 92.50 106 PRO A N 1
ATOM 797 C CA . PRO A 1 106 ? -28.172 -8.428 17.462 1.00 92.50 106 PRO A CA 1
ATOM 798 C C . PRO A 1 106 ? -28.010 -7.267 18.452 1.00 92.50 106 PRO A C 1
ATOM 800 O O . PRO A 1 106 ? -26.968 -6.618 18.513 1.00 92.50 106 PRO A O 1
ATOM 803 N N . PHE A 1 107 ? -29.028 -7.017 19.281 1.00 92.44 107 PHE A N 1
ATOM 804 C CA . PHE A 1 107 ? -29.031 -5.878 20.212 1.00 92.44 107 PHE A CA 1
ATOM 805 C C . PHE A 1 107 ? -27.832 -5.870 21.177 1.00 92.44 107 PHE A C 1
ATOM 807 O O . PHE A 1 107 ? -27.359 -4.802 21.564 1.00 92.44 107 PHE A O 1
ATOM 814 N N . THR A 1 108 ? -27.322 -7.044 21.553 1.00 92.56 108 THR A N 1
ATOM 815 C CA . THR A 1 108 ? -26.134 -7.214 22.407 1.00 92.56 108 THR A CA 1
ATOM 816 C C . THR A 1 108 ? -24.827 -6.820 21.722 1.00 92.56 108 THR A C 1
ATOM 818 O O . THR A 1 108 ? -23.868 -6.520 22.421 1.00 92.56 108 THR A O 1
ATOM 821 N N . ALA A 1 109 ? -24.801 -6.787 20.389 1.00 91.69 109 ALA A N 1
ATOM 822 C CA . ALA A 1 109 ? -23.652 -6.408 19.573 1.00 91.69 109 ALA A CA 1
ATOM 823 C C . ALA A 1 109 ? -23.835 -5.037 18.897 1.00 91.69 109 ALA A C 1
ATOM 825 O O . ALA A 1 109 ? -23.077 -4.690 17.999 1.00 91.69 109 ALA A O 1
ATOM 826 N N . ARG A 1 110 ? -24.838 -4.241 19.283 1.00 94.88 110 ARG A N 1
ATOM 827 C CA . ARG A 1 110 ? -24.960 -2.863 18.782 1.00 94.88 110 ARG A CA 1
ATOM 828 C C . ARG A 1 110 ? -23.770 -2.016 19.244 1.00 94.88 110 ARG A C 1
ATOM 830 O O . ARG A 1 110 ? -23.246 -2.246 20.336 1.00 94.88 110 ARG A O 1
ATOM 837 N N . GLY A 1 111 ? -23.404 -1.014 18.463 1.00 95.38 111 GLY A N 1
ATOM 838 C CA . GLY A 1 111 ? -22.327 -0.102 18.820 1.00 95.38 111 GLY A CA 1
ATOM 839 C C . GLY A 1 111 ? -21.595 0.430 17.603 1.00 95.38 111 GLY A C 1
ATOM 840 O O . GLY A 1 111 ? -22.054 0.295 16.467 1.00 95.38 111 GLY A O 1
ATOM 841 N N . ALA A 1 112 ? -20.416 0.977 17.870 1.00 96.88 112 ALA A N 1
ATOM 842 C CA . ALA A 1 112 ? -19.577 1.587 16.863 1.00 96.88 112 ALA A CA 1
ATOM 843 C C . ALA A 1 112 ? -18.634 0.560 16.213 1.00 96.88 112 ALA A C 1
ATOM 845 O O . ALA A 1 112 ? -17.954 -0.221 16.891 1.00 96.88 112 ALA A O 1
ATOM 846 N N . TYR A 1 113 ? -18.595 0.578 14.885 1.00 97.44 113 TYR A N 1
ATOM 847 C CA . TYR A 1 113 ? -17.808 -0.318 14.047 1.00 97.44 113 TYR A CA 1
ATOM 848 C C . TYR A 1 113 ? -17.104 0.451 12.941 1.00 97.44 113 TYR A C 1
ATOM 850 O O . TYR A 1 113 ? -17.542 1.518 12.528 1.00 97.44 113 TYR A O 1
ATOM 858 N N . ARG A 1 114 ? -16.053 -0.131 12.373 1.00 95.94 114 ARG A N 1
ATOM 859 C CA . ARG A 1 114 ? -15.370 0.398 11.193 1.00 95.94 114 ARG A CA 1
ATOM 860 C C . ARG A 1 114 ? -15.546 -0.569 10.042 1.00 95.94 114 ARG A C 1
ATOM 862 O O . ARG A 1 114 ? -15.137 -1.724 10.130 1.00 95.94 114 ARG A O 1
ATOM 869 N N . LYS A 1 115 ? -16.159 -0.097 8.960 1.00 94.62 115 LYS A N 1
ATOM 870 C CA . LYS A 1 115 ? -16.349 -0.895 7.746 1.00 94.62 115 LYS A CA 1
ATOM 871 C C . LYS A 1 115 ? -15.002 -1.133 7.066 1.00 94.62 115 LYS A C 1
ATOM 873 O O . LYS A 1 115 ? -14.253 -0.180 6.859 1.00 94.62 115 LYS A O 1
ATOM 878 N N . ARG A 1 116 ? -14.698 -2.367 6.681 1.00 93.31 116 ARG A N 1
ATOM 879 C CA . ARG A 1 116 ? -13.525 -2.685 5.865 1.00 93.31 116 ARG A CA 1
ATOM 880 C C . ARG A 1 116 ? -13.705 -2.109 4.462 1.00 93.31 116 ARG A C 1
ATOM 882 O O . ARG A 1 116 ? -14.761 -2.271 3.849 1.00 93.31 116 ARG A O 1
ATOM 889 N N . TYR A 1 117 ? -12.686 -1.433 3.948 1.00 90.50 117 TYR A N 1
ATOM 890 C CA . TYR A 1 117 ? -12.641 -1.097 2.532 1.00 90.50 117 TYR A CA 1
ATOM 891 C C . TYR A 1 117 ? -12.530 -2.386 1.718 1.00 90.50 117 TYR A C 1
ATOM 893 O O . TYR A 1 117 ? -11.794 -3.291 2.124 1.00 90.50 117 TYR A O 1
ATOM 901 N N . PRO A 1 118 ? -13.225 -2.485 0.575 1.00 89.12 118 PRO A N 1
ATOM 902 C CA . PRO A 1 118 ? -13.062 -3.635 -0.293 1.00 89.12 118 PRO A CA 1
ATOM 903 C C . PRO A 1 118 ? -11.584 -3.792 -0.691 1.00 89.12 118 PRO A C 1
ATOM 905 O O . PRO A 1 118 ? -10.933 -2.791 -1.026 1.00 89.12 118 PRO A O 1
ATOM 908 N N . PRO A 1 119 ? -11.033 -5.013 -0.623 1.00 88.69 119 PRO A N 1
ATOM 909 C CA . PRO A 1 119 ? -9.659 -5.259 -1.026 1.00 88.69 119 PRO A CA 1
ATOM 910 C C . PRO A 1 119 ? -9.502 -5.097 -2.542 1.00 88.69 119 PRO A C 1
ATOM 912 O O . PRO A 1 119 ? -10.403 -5.435 -3.309 1.00 88.69 119 PRO A O 1
ATOM 915 N N . VAL A 1 120 ? -8.341 -4.606 -2.968 1.00 92.25 120 VAL A N 1
ATOM 916 C CA . VAL A 1 120 ? -7.918 -4.646 -4.371 1.00 92.25 120 VAL A CA 1
ATOM 917 C C . VAL A 1 120 ? -7.466 -6.064 -4.703 1.00 92.25 120 VAL A C 1
ATOM 919 O O . VAL A 1 120 ? -6.614 -6.613 -4.006 1.00 92.25 120 VAL A O 1
ATOM 922 N N . ASP A 1 121 ? -8.016 -6.645 -5.770 1.00 92.12 121 ASP A N 1
ATOM 923 C CA . ASP A 1 121 ? -7.535 -7.917 -6.310 1.00 92.12 121 ASP A CA 1
ATOM 924 C C . ASP A 1 121 ? -6.120 -7.737 -6.897 1.00 92.12 121 ASP A C 1
ATOM 926 O O . ASP A 1 121 ? -5.948 -6.955 -7.841 1.00 92.12 121 ASP A O 1
ATOM 930 N N . PRO A 1 122 ? -5.096 -8.444 -6.378 1.00 94.25 122 PRO A N 1
ATOM 931 C CA . PRO A 1 122 ? -3.753 -8.376 -6.932 1.00 94.25 122 PRO A CA 1
ATOM 932 C C . PRO A 1 122 ? -3.681 -8.783 -8.404 1.00 94.25 122 PRO A C 1
ATOM 934 O O . PRO A 1 122 ? -2.905 -8.186 -9.145 1.00 94.25 122 PRO A O 1
ATOM 937 N N . GLN A 1 123 ? -4.485 -9.752 -8.857 1.00 95.19 123 GLN A N 1
ATOM 938 C CA . GLN A 1 123 ? -4.426 -10.222 -10.246 1.00 95.19 123 GLN A CA 1
ATOM 939 C C . GLN A 1 123 ? -4.810 -9.118 -11.229 1.00 95.19 123 GLN A C 1
ATOM 941 O O . GLN A 1 123 ? -4.086 -8.894 -12.195 1.00 95.19 123 GLN A O 1
ATOM 946 N N . LEU A 1 124 ? -5.860 -8.350 -10.923 1.00 95.31 124 LEU A N 1
ATOM 947 C CA . LEU A 1 124 ? -6.271 -7.193 -11.721 1.00 95.31 124 LEU A CA 1
ATOM 948 C C . LEU A 1 124 ? -5.127 -6.188 -11.928 1.00 95.31 124 LEU A C 1
ATOM 950 O O . LEU A 1 124 ? -4.976 -5.623 -13.014 1.00 95.31 124 LEU A O 1
ATOM 954 N N . VAL A 1 125 ? -4.342 -5.944 -10.875 1.00 96.19 125 VAL A N 1
ATOM 955 C CA . VAL A 1 125 ? -3.209 -5.013 -10.912 1.00 96.19 125 VAL A CA 1
ATOM 956 C C . VAL A 1 125 ? -2.067 -5.586 -11.741 1.00 96.19 125 VAL A C 1
ATOM 958 O O . VAL A 1 125 ? -1.549 -4.902 -12.622 1.00 96.19 125 VAL A O 1
ATOM 961 N N . LEU A 1 126 ? -1.693 -6.840 -11.486 1.00 96.31 126 LEU A N 1
ATOM 962 C CA . LEU A 1 126 ? -0.587 -7.503 -12.172 1.00 96.31 126 LEU A CA 1
ATOM 963 C C . LEU A 1 126 ? -0.857 -7.660 -13.670 1.00 96.31 126 LEU A C 1
ATOM 965 O O . LEU A 1 126 ? 0.022 -7.370 -14.474 1.00 96.31 126 LEU A O 1
ATOM 969 N N . GLU A 1 127 ? -2.074 -8.042 -14.060 1.00 95.00 127 GLU A N 1
ATOM 970 C CA . GLU A 1 127 ? -2.462 -8.153 -15.469 1.00 95.00 127 GLU A CA 1
ATOM 971 C C . GLU A 1 127 ? -2.330 -6.819 -16.205 1.00 95.00 127 GLU A C 1
ATOM 973 O O . GLU A 1 127 ? -1.816 -6.776 -17.319 1.00 95.00 127 GLU A O 1
ATOM 978 N N . GLU A 1 128 ? -2.757 -5.716 -15.588 1.00 94.31 128 GLU A N 1
ATOM 979 C CA . GLU A 1 128 ? -2.641 -4.392 -16.201 1.00 94.31 128 GLU A CA 1
ATOM 980 C C . GLU A 1 128 ? -1.180 -3.928 -16.290 1.00 94.31 128 GLU A C 1
ATOM 982 O O . GLU A 1 128 ? -0.769 -3.367 -17.307 1.00 94.31 128 GLU A O 1
ATOM 987 N N . LEU A 1 129 ? -0.376 -4.192 -15.256 1.00 95.81 129 LEU A N 1
ATOM 988 C CA . LEU A 1 129 ? 1.062 -3.917 -15.280 1.00 95.81 129 LEU A CA 1
ATOM 989 C C . LEU A 1 129 ? 1.774 -4.744 -16.359 1.00 95.81 129 LEU A C 1
ATOM 991 O O . LEU A 1 129 ? 2.687 -4.241 -17.010 1.00 95.81 129 LEU A O 1
ATOM 995 N N . GLU A 1 130 ? 1.330 -5.971 -16.633 1.00 93.94 130 GLU A N 1
ATOM 996 C CA . GLU A 1 130 ? 1.897 -6.784 -17.711 1.00 93.94 130 GLU A CA 1
ATOM 997 C C . GLU A 1 130 ? 1.598 -6.255 -19.119 1.00 93.94 130 GLU A C 1
ATOM 999 O O . GLU A 1 130 ? 2.355 -6.528 -20.052 1.00 93.94 130 GLU A O 1
ATOM 1004 N N . LEU A 1 131 ? 0.568 -5.427 -19.290 1.00 93.00 131 LEU A N 1
ATOM 1005 C CA . LEU A 1 131 ? 0.294 -4.748 -20.562 1.00 93.00 131 LEU A CA 1
ATOM 1006 C C . LEU A 1 131 ? 1.198 -3.529 -20.794 1.00 93.00 131 LEU A C 1
ATOM 1008 O O . LEU A 1 131 ? 1.210 -2.964 -21.891 1.00 93.00 131 LEU A O 1
ATOM 1012 N N . ALA A 1 132 ? 1.964 -3.114 -19.785 1.00 94.12 132 ALA A N 1
ATOM 1013 C CA . ALA A 1 132 ? 2.812 -1.939 -19.863 1.00 94.12 132 ALA A CA 1
ATOM 1014 C C . ALA A 1 132 ? 3.917 -2.099 -20.913 1.00 94.12 132 ALA A C 1
ATOM 1016 O O . ALA A 1 132 ? 4.695 -3.064 -20.906 1.00 94.12 132 ALA A O 1
ATOM 1017 N N . GLY A 1 133 ? 4.002 -1.103 -21.793 1.00 91.75 133 GLY A N 1
ATOM 1018 C CA . GLY A 1 133 ? 4.997 -1.034 -22.850 1.00 91.75 133 GLY A CA 1
ATOM 1019 C C . GLY A 1 133 ? 6.372 -0.589 -22.356 1.00 91.75 133 GLY A C 1
ATOM 1020 O O . GLY A 1 133 ? 6.547 -0.061 -21.258 1.00 91.75 133 GLY A O 1
ATOM 1021 N N . THR A 1 134 ? 7.367 -0.778 -23.215 1.00 92.62 134 THR A N 1
ATOM 1022 C CA . THR A 1 134 ? 8.723 -0.267 -23.013 1.00 92.62 134 THR A CA 1
ATOM 1023 C C . THR A 1 134 ? 8.805 1.210 -23.393 1.00 92.62 134 THR A C 1
ATOM 1025 O O . THR A 1 134 ? 8.403 1.587 -24.500 1.00 92.62 134 THR A O 1
ATOM 1028 N N . SER A 1 135 ? 9.386 2.029 -22.516 1.00 90.31 135 SER A N 1
ATOM 1029 C CA . SER A 1 135 ? 9.642 3.447 -22.770 1.00 90.31 135 SER A CA 1
ATOM 1030 C C . SER A 1 135 ? 10.473 3.645 -24.039 1.00 90.31 135 SER A C 1
ATOM 1032 O O . SER A 1 135 ? 11.309 2.822 -24.412 1.00 90.31 135 SER A O 1
ATOM 1034 N N . SER A 1 136 ? 10.254 4.758 -24.734 1.00 88.69 136 SER A N 1
ATOM 1035 C CA . SER A 1 136 ? 11.138 5.159 -25.837 1.00 88.69 136 SER A CA 1
ATOM 1036 C C . SER A 1 136 ? 12.367 5.924 -25.345 1.00 88.69 136 SER A C 1
ATOM 1038 O O . SER A 1 136 ? 13.359 6.022 -26.068 1.00 88.69 136 SER A O 1
ATOM 1040 N N . TYR A 1 137 ? 12.310 6.459 -24.124 1.00 88.31 137 TYR A N 1
ATOM 1041 C CA . TYR A 1 137 ? 13.361 7.297 -23.560 1.00 88.31 137 TYR A CA 1
ATOM 1042 C C . TYR A 1 137 ? 14.317 6.500 -22.688 1.00 88.31 137 TYR A C 1
ATOM 1044 O O . TYR A 1 137 ? 15.518 6.645 -22.866 1.00 88.31 137 TYR A O 1
ATOM 1052 N N . HIS A 1 138 ? 13.815 5.624 -21.820 1.00 88.69 138 HIS A N 1
ATOM 1053 C CA . HIS A 1 138 ? 14.632 4.895 -20.847 1.00 88.69 138 HIS A CA 1
ATOM 1054 C C . HIS A 1 138 ? 14.540 3.374 -21.054 1.00 88.69 138 HIS A C 1
ATOM 1056 O O . HIS A 1 138 ? 13.509 2.892 -21.525 1.00 88.69 138 HIS A O 1
ATOM 1062 N N . PRO A 1 139 ? 15.559 2.585 -20.665 1.00 90.31 139 PRO A N 1
ATOM 1063 C CA . PRO A 1 139 ? 15.515 1.121 -20.701 1.00 90.31 139 PRO A CA 1
ATOM 1064 C C . PRO A 1 139 ? 14.655 0.549 -19.559 1.00 90.31 139 PRO A C 1
ATOM 1066 O O . PRO A 1 139 ? 15.126 -0.186 -18.693 1.00 90.31 139 PRO A O 1
ATOM 1069 N N . ARG A 1 140 ? 13.373 0.917 -19.541 1.00 91.69 140 ARG A N 1
ATOM 1070 C CA . ARG A 1 140 ? 12.386 0.513 -18.535 1.00 91.69 140 ARG A CA 1
ATOM 1071 C C . ARG A 1 140 ? 11.005 0.347 -19.164 1.00 91.69 140 ARG A C 1
ATOM 1073 O O . ARG A 1 140 ? 10.709 0.937 -20.208 1.00 91.69 140 ARG A O 1
ATOM 1080 N N . ARG A 1 141 ? 10.153 -0.455 -18.535 1.00 93.75 141 ARG A N 1
ATOM 1081 C CA . ARG A 1 141 ? 8.710 -0.474 -18.796 1.00 93.75 141 ARG A CA 1
ATOM 1082 C C . ARG A 1 141 ? 8.042 0.652 -18.012 1.00 93.75 141 ARG A C 1
ATOM 1084 O O . ARG A 1 141 ? 8.513 0.998 -16.930 1.00 93.75 141 ARG A O 1
ATOM 1091 N N . GLU A 1 142 ? 6.967 1.214 -18.556 1.00 93.94 142 GLU A N 1
ATOM 1092 C CA . GLU A 1 142 ? 6.225 2.322 -17.941 1.00 93.94 142 GLU A CA 1
ATOM 1093 C C . GLU A 1 142 ? 4.719 2.041 -17.970 1.00 93.94 142 GLU A C 1
ATOM 1095 O O . GLU A 1 142 ? 4.154 1.740 -19.023 1.00 93.94 142 GLU A O 1
ATOM 1100 N N . ALA A 1 143 ? 4.064 2.166 -16.815 1.00 94.56 143 ALA A N 1
ATOM 1101 C CA . ALA A 1 143 ? 2.621 1.997 -16.658 1.00 94.56 143 ALA A CA 1
ATOM 1102 C C . ALA A 1 143 ? 2.003 3.261 -16.049 1.00 94.56 143 ALA A C 1
ATOM 1104 O O . ALA A 1 143 ? 2.488 3.770 -15.044 1.00 94.56 143 ALA A O 1
ATOM 1105 N N . ASN A 1 144 ? 0.918 3.783 -16.625 1.00 92.69 144 ASN A N 1
ATOM 1106 C CA . ASN A 1 144 ? 0.266 4.986 -16.101 1.00 92.69 144 ASN A CA 1
ATOM 1107 C C . ASN A 1 144 ? -0.512 4.675 -14.809 1.00 92.69 144 ASN A C 1
ATOM 1109 O O . ASN A 1 144 ? -1.500 3.937 -14.848 1.00 92.69 144 ASN A O 1
ATOM 1113 N N . ARG A 1 145 ? -0.115 5.280 -13.679 1.00 93.50 145 ARG A N 1
ATOM 1114 C CA . ARG A 1 145 ? -0.713 4.974 -12.365 1.00 93.50 145 ARG A CA 1
ATOM 1115 C C . ARG A 1 145 ? -2.189 5.328 -12.323 1.00 93.50 145 ARG A C 1
ATOM 1117 O O . ARG A 1 145 ? -3.014 4.520 -11.914 1.00 93.50 145 ARG A O 1
ATOM 1124 N N . ARG A 1 146 ? -2.543 6.514 -12.820 1.00 91.81 146 ARG A N 1
ATOM 1125 C CA . ARG A 1 146 ? -3.924 7.007 -12.812 1.00 91.81 146 ARG A CA 1
ATOM 1126 C C . ARG A 1 146 ? -4.882 6.120 -13.598 1.00 91.81 146 ARG A C 1
ATOM 1128 O O . ARG A 1 146 ? -6.023 5.947 -13.178 1.00 91.81 146 ARG A O 1
ATOM 1135 N N . SER A 1 147 ? -4.431 5.561 -14.718 1.00 92.25 147 SER A N 1
ATOM 1136 C CA . SER A 1 147 ? -5.221 4.630 -15.530 1.00 92.25 147 SER A CA 1
ATOM 1137 C C . SER A 1 147 ? -5.491 3.339 -14.762 1.00 92.25 147 SER A C 1
ATOM 1139 O O . SER A 1 147 ? -6.644 2.917 -14.670 1.00 92.25 147 SER A O 1
ATOM 1141 N N . LEU A 1 148 ? -4.458 2.789 -14.120 1.00 94.94 148 LEU A N 1
ATOM 1142 C CA . LEU A 1 148 ? -4.562 1.609 -13.266 1.00 94.94 148 LEU A CA 1
ATOM 1143 C C . LEU A 1 148 ? -5.477 1.854 -12.053 1.00 94.94 148 LEU A C 1
ATOM 1145 O O . LEU A 1 148 ? -6.432 1.108 -11.843 1.00 94.94 148 LEU A O 1
ATOM 1149 N N . TRP A 1 149 ? -5.283 2.946 -11.307 1.00 95.50 149 TRP A N 1
ATOM 1150 C CA . TRP A 1 149 ? -6.154 3.310 -10.180 1.00 95.50 149 TRP A CA 1
ATOM 1151 C C . TRP A 1 149 ? -7.611 3.494 -10.607 1.00 95.50 149 TRP A C 1
ATOM 1153 O O . TRP A 1 149 ? -8.528 3.102 -9.889 1.00 95.50 149 TRP A O 1
ATOM 1163 N N . ASN A 1 150 ? -7.846 4.077 -11.784 1.00 95.56 150 ASN A N 1
ATOM 1164 C CA . ASN A 1 150 ? -9.192 4.257 -12.311 1.00 95.56 150 ASN A CA 1
ATOM 1165 C C . ASN A 1 150 ? -9.837 2.929 -12.728 1.00 95.56 150 ASN A C 1
ATOM 1167 O O . ASN A 1 150 ? -11.032 2.758 -12.503 1.00 95.56 150 ASN A O 1
ATOM 1171 N N . LYS A 1 151 ? -9.070 1.984 -13.283 1.00 95.12 151 LYS A N 1
ATOM 1172 C CA . LYS A 1 151 ? -9.549 0.623 -13.574 1.00 95.12 151 LYS A CA 1
ATOM 1173 C C . LYS A 1 151 ? -9.971 -0.093 -12.288 1.00 95.12 151 LYS A C 1
ATOM 1175 O O . LYS A 1 151 ? -11.085 -0.601 -12.214 1.00 95.12 151 LYS A O 1
ATOM 1180 N N . VAL A 1 152 ? -9.134 -0.036 -11.252 1.00 96.06 152 VAL A N 1
ATOM 1181 C CA . VAL A 1 152 ? -9.434 -0.605 -9.927 1.00 96.06 152 VAL A CA 1
ATOM 1182 C C . VAL A 1 152 ? -10.670 0.047 -9.295 1.00 96.06 152 VAL A C 1
ATOM 1184 O O . VAL A 1 152 ? -11.517 -0.644 -8.734 1.00 96.06 152 VAL A O 1
ATOM 1187 N N . ALA A 1 153 ? -10.826 1.368 -9.424 1.00 95.69 153 ALA A N 1
ATOM 1188 C CA . ALA A 1 153 ? -12.010 2.076 -8.936 1.00 95.69 153 ALA A CA 1
ATOM 1189 C C . ALA A 1 153 ? -13.310 1.580 -9.595 1.00 95.69 153 ALA A C 1
ATOM 1191 O O . ALA A 1 153 ? -14.315 1.405 -8.901 1.00 95.69 153 ALA A O 1
ATOM 1192 N N . TRP A 1 154 ? -13.288 1.321 -10.906 1.00 95.88 154 TRP A N 1
ATOM 1193 C CA . TRP A 1 154 ? -14.431 0.749 -11.617 1.00 95.88 154 TRP A CA 1
ATOM 1194 C C . TRP A 1 154 ? -14.760 -0.662 -11.146 1.00 95.88 154 TRP A C 1
ATOM 1196 O O . TRP A 1 154 ? -15.934 -0.938 -10.917 1.00 95.88 154 TRP A O 1
ATOM 1206 N N . GLU A 1 155 ? -13.750 -1.510 -10.959 1.00 95.38 155 GLU A N 1
ATOM 1207 C CA . GLU A 1 155 ? -13.963 -2.890 -10.514 1.00 95.38 155 GLU A CA 1
ATOM 1208 C C . GLU A 1 155 ? -14.595 -2.944 -9.117 1.00 95.38 155 GLU A C 1
ATOM 1210 O O . GLU A 1 155 ? -15.570 -3.652 -8.887 1.00 95.38 155 GLU A O 1
ATOM 1215 N N . ILE A 1 156 ? -14.078 -2.141 -8.184 1.00 92.38 156 ILE A N 1
ATOM 1216 C CA . ILE A 1 156 ? -14.502 -2.196 -6.782 1.00 92.38 156 ILE A CA 1
ATOM 1217 C C . ILE A 1 156 ? -15.799 -1.423 -6.536 1.00 92.38 156 ILE A C 1
ATOM 1219 O O . ILE A 1 156 ? -16.677 -1.874 -5.801 1.00 92.38 156 ILE A O 1
ATOM 1223 N N . TYR A 1 157 ? -15.903 -0.214 -7.090 1.00 90.31 157 TYR A N 1
ATOM 1224 C CA . TYR A 1 157 ? -16.956 0.738 -6.732 1.00 90.31 157 TYR A CA 1
ATOM 1225 C C . TYR A 1 157 ? -17.943 1.014 -7.872 1.00 90.31 157 TYR A C 1
ATOM 1227 O O . TYR A 1 157 ? -18.903 1.758 -7.661 1.00 90.31 157 TYR A O 1
ATOM 1235 N N . GLY A 1 158 ? -17.719 0.470 -9.074 1.00 94.06 158 GLY A N 1
ATOM 1236 C CA . GLY A 1 158 ? -18.587 0.694 -10.233 1.00 94.06 158 GLY A CA 1
ATOM 1237 C C . GLY A 1 158 ? -18.620 2.149 -10.709 1.00 94.06 158 GLY A C 1
ATOM 1238 O O . GLY A 1 158 ? -19.617 2.578 -11.290 1.00 94.06 158 GLY A O 1
ATOM 1239 N N . LYS A 1 159 ? -17.579 2.941 -10.417 1.00 95.12 159 LYS A N 1
ATOM 1240 C CA . LYS A 1 159 ? -17.482 4.367 -10.775 1.00 95.12 159 LYS A CA 1
ATOM 1241 C C . LYS A 1 159 ? -16.019 4.813 -10.909 1.00 95.12 159 LYS A C 1
ATOM 1243 O O . LYS A 1 159 ? -15.142 4.171 -10.333 1.00 95.12 159 LYS A O 1
ATOM 1248 N N . PRO A 1 160 ? -15.727 5.911 -11.635 1.00 96.06 160 PRO A N 1
ATOM 1249 C CA . PRO A 1 160 ? -14.349 6.344 -11.843 1.00 96.06 160 PRO A CA 1
ATOM 1250 C C . PRO A 1 160 ? -13.724 6.878 -10.550 1.00 96.06 160 PRO A C 1
ATOM 1252 O O . PRO A 1 160 ? -14.433 7.334 -9.648 1.00 96.06 160 PRO A O 1
ATOM 1255 N N . LEU A 1 161 ? -12.389 6.912 -10.504 1.00 94.06 161 LEU A N 1
ATOM 1256 C CA . LEU A 1 161 ? -11.606 7.351 -9.341 1.00 94.06 161 LEU A CA 1
ATOM 1257 C C . LEU A 1 161 ? -12.023 8.747 -8.844 1.00 94.06 161 LEU A C 1
ATOM 1259 O O . LEU A 1 161 ? -12.149 8.967 -7.645 1.00 94.06 161 LEU A O 1
ATOM 1263 N N . SER A 1 162 ? -12.309 9.679 -9.761 1.00 94.75 162 SER A N 1
ATOM 1264 C CA . SER A 1 162 ? -12.757 11.042 -9.430 1.00 94.75 162 SER A CA 1
ATOM 1265 C C . SER A 1 162 ? -14.147 11.114 -8.786 1.00 94.75 162 SER A C 1
ATOM 1267 O O . SER A 1 162 ? -14.494 12.141 -8.212 1.00 94.75 162 SER A O 1
ATOM 1269 N N . GLY A 1 163 ? -14.949 10.049 -8.882 1.00 93.75 163 GLY A N 1
ATOM 1270 C CA . GLY A 1 163 ? -16.249 9.915 -8.217 1.00 93.75 163 GLY A CA 1
ATOM 1271 C C . GLY A 1 163 ? -16.168 9.277 -6.824 1.00 93.75 163 GLY A C 1
ATOM 1272 O O . GLY A 1 163 ? -17.207 8.982 -6.217 1.00 93.75 163 GLY A O 1
ATOM 1273 N N . LEU A 1 164 ? -14.959 9.002 -6.329 1.00 92.69 164 LEU A N 1
ATOM 1274 C CA . LEU A 1 164 ? -14.702 8.454 -4.998 1.00 92.69 164 LEU A CA 1
ATOM 1275 C C . LEU A 1 164 ? -14.326 9.556 -4.006 1.00 92.69 164 LEU A C 1
ATOM 1277 O O . LEU A 1 164 ? -13.836 10.616 -4.395 1.00 92.69 164 LEU A O 1
ATOM 1281 N N . THR A 1 165 ? -14.515 9.289 -2.714 1.00 90.75 165 THR A N 1
ATOM 1282 C CA . THR A 1 165 ? -14.001 10.178 -1.660 1.00 90.75 165 THR A CA 1
ATOM 1283 C C . THR A 1 165 ? -12.472 10.140 -1.631 1.00 90.75 165 THR A C 1
ATOM 1285 O O . THR A 1 165 ? -11.870 9.146 -2.033 1.00 90.75 165 THR A O 1
ATOM 1288 N N . GLU A 1 166 ? -11.823 11.186 -1.115 1.00 90.31 166 GLU A N 1
ATOM 1289 C CA . GLU A 1 166 ? -10.352 11.231 -1.006 1.00 90.31 166 GLU A CA 1
ATOM 1290 C C . GLU A 1 166 ? -9.782 10.025 -0.248 1.00 90.31 166 GLU A C 1
ATOM 1292 O O . GLU A 1 166 ? -8.747 9.475 -0.622 1.00 90.31 166 GLU A O 1
ATOM 1297 N N . VAL A 1 167 ? -10.499 9.556 0.776 1.00 85.06 167 VAL A N 1
ATOM 1298 C CA . VAL A 1 167 ? -10.094 8.391 1.571 1.00 85.06 167 VAL A CA 1
ATOM 1299 C C . VAL A 1 167 ? -10.136 7.103 0.744 1.00 85.06 167 VAL A C 1
ATOM 1301 O O . VAL A 1 167 ? -9.192 6.320 0.786 1.00 85.06 167 VAL A O 1
ATOM 1304 N N . GLN A 1 168 ? -11.186 6.900 -0.058 1.00 89.31 168 GLN A N 1
ATOM 1305 C CA . GLN A 1 168 ? -11.283 5.757 -0.973 1.00 89.31 168 GLN A CA 1
ATOM 1306 C C . GLN A 1 168 ? -10.198 5.807 -2.055 1.00 89.31 168 GLN A C 1
ATOM 1308 O O . GLN A 1 168 ? -9.584 4.788 -2.361 1.00 89.31 168 GLN A O 1
ATOM 1313 N N . GLN A 1 169 ? -9.926 6.993 -2.608 1.00 92.75 169 GLN A N 1
ATOM 1314 C CA . GLN A 1 169 ? -8.853 7.169 -3.589 1.00 92.75 169 GLN A CA 1
ATOM 1315 C C . GLN A 1 169 ? -7.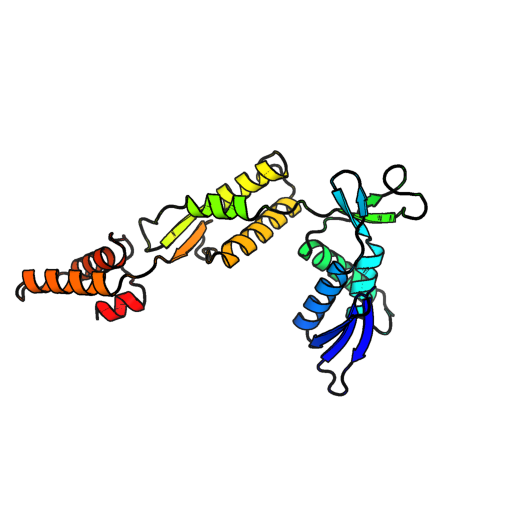492 6.819 -2.980 1.00 92.75 169 GLN A C 1
ATOM 1317 O O . GLN A 1 169 ? -6.734 6.059 -3.574 1.00 92.75 169 GLN A O 1
ATOM 1322 N N . THR A 1 170 ? -7.216 7.318 -1.774 1.00 90.62 170 THR A N 1
ATOM 1323 C CA . THR A 1 170 ? -5.963 7.061 -1.049 1.00 90.62 170 THR A CA 1
ATOM 1324 C C . THR A 1 170 ? -5.800 5.577 -0.729 1.00 90.62 170 THR A C 1
ATOM 1326 O O . THR A 1 170 ? -4.705 5.036 -0.855 1.00 90.62 170 THR A O 1
ATOM 1329 N N . GLN A 1 171 ? -6.886 4.892 -0.363 1.00 90.19 171 GLN A N 1
ATOM 1330 C CA . GLN A 1 171 ? -6.868 3.455 -0.100 1.00 90.19 171 GLN A CA 1
ATOM 1331 C C . GLN A 1 171 ? -6.566 2.636 -1.361 1.00 90.19 171 GLN A C 1
ATOM 1333 O O . GLN A 1 171 ? -5.720 1.745 -1.295 1.00 90.19 171 GLN A O 1
ATOM 1338 N N . ILE A 1 172 ? -7.198 2.944 -2.499 1.00 93.56 172 ILE A N 1
ATOM 1339 C CA . ILE A 1 172 ? -6.871 2.291 -3.777 1.00 93.56 172 ILE A CA 1
ATOM 1340 C C . ILE A 1 172 ? -5.395 2.511 -4.111 1.00 93.56 172 ILE A C 1
ATOM 1342 O O . ILE A 1 172 ? -4.691 1.548 -4.394 1.00 93.56 172 ILE A O 1
ATOM 1346 N N . GLN A 1 173 ? -4.922 3.760 -4.048 1.00 93.50 173 GLN A N 1
ATOM 1347 C CA . GLN A 1 173 ? -3.533 4.104 -4.365 1.00 93.50 173 GLN A CA 1
ATOM 1348 C C . GLN A 1 173 ? -2.554 3.318 -3.491 1.00 93.50 173 GLN A C 1
ATOM 1350 O O . GLN A 1 173 ? -1.656 2.674 -4.018 1.00 93.50 173 GLN A O 1
ATOM 1355 N N . ALA A 1 174 ? -2.774 3.292 -2.174 1.00 91.12 174 ALA A N 1
ATOM 1356 C CA . ALA A 1 174 ? -1.906 2.581 -1.241 1.00 91.12 174 ALA A CA 1
ATOM 1357 C C . ALA A 1 174 ? -1.881 1.063 -1.484 1.00 91.12 174 ALA A C 1
ATOM 1359 O O . ALA A 1 174 ? -0.814 0.457 -1.428 1.00 91.12 174 ALA A O 1
ATOM 1360 N N . GLN A 1 175 ? -3.029 0.435 -1.765 1.00 92.50 175 GLN A N 1
ATOM 1361 C CA . GLN A 1 175 ? -3.069 -1.007 -2.041 1.00 92.50 175 GLN A CA 1
ATOM 1362 C C . GLN A 1 175 ? -2.417 -1.350 -3.382 1.00 92.50 175 GLN A C 1
ATOM 1364 O O . GLN A 1 175 ? -1.641 -2.299 -3.452 1.00 92.50 175 GLN A O 1
ATOM 1369 N N . VAL A 1 176 ? -2.675 -0.556 -4.426 1.00 95.12 176 VAL A N 1
ATOM 1370 C CA . VAL A 1 176 ? -2.034 -0.735 -5.736 1.00 95.12 176 VAL A CA 1
ATOM 1371 C C . VAL A 1 176 ? -0.525 -0.517 -5.640 1.00 95.12 176 VAL A C 1
ATOM 1373 O O . VAL A 1 176 ? 0.218 -1.314 -6.201 1.00 95.12 176 VAL A O 1
ATOM 1376 N N . ASP A 1 177 ? -0.067 0.495 -4.897 1.00 94.19 177 ASP A N 1
ATOM 1377 C CA . ASP A 1 177 ? 1.359 0.758 -4.670 1.00 94.19 177 ASP A CA 1
ATOM 1378 C C . ASP A 1 177 ? 2.058 -0.448 -4.031 1.00 94.19 177 ASP A C 1
ATOM 1380 O O . ASP A 1 177 ? 3.120 -0.851 -4.496 1.00 94.19 177 ASP A O 1
ATOM 1384 N N . VAL A 1 178 ? 1.452 -1.057 -3.006 1.00 93.19 178 VAL A N 1
ATOM 1385 C CA . VAL A 1 178 ? 2.013 -2.245 -2.340 1.00 93.19 178 VAL A CA 1
ATOM 1386 C C . VAL A 1 178 ? 2.073 -3.446 -3.287 1.00 93.19 178 VAL A C 1
ATOM 1388 O O . VAL A 1 178 ? 3.072 -4.164 -3.300 1.00 93.19 178 VAL A O 1
ATOM 1391 N N . ILE A 1 179 ? 1.028 -3.668 -4.091 1.00 95.25 179 ILE A N 1
ATOM 1392 C CA . ILE A 1 179 ? 1.001 -4.771 -5.063 1.00 95.25 179 ILE A CA 1
ATOM 1393 C C . ILE A 1 179 ? 2.057 -4.553 -6.157 1.00 95.25 179 ILE A C 1
ATOM 1395 O O . ILE A 1 179 ? 2.775 -5.487 -6.510 1.00 95.25 179 ILE A O 1
ATOM 1399 N N . ALA A 1 180 ? 2.166 -3.328 -6.676 1.00 95.88 180 ALA A N 1
ATOM 1400 C CA . ALA A 1 180 ? 3.133 -2.964 -7.705 1.00 95.88 180 ALA A CA 1
ATOM 1401 C C . ALA A 1 180 ? 4.577 -3.131 -7.201 1.00 95.88 180 ALA A C 1
ATOM 1403 O O . ALA A 1 180 ? 5.373 -3.809 -7.853 1.00 95.88 180 ALA A O 1
ATOM 1404 N N . ASP A 1 181 ? 4.894 -2.603 -6.016 1.00 94.81 181 ASP A N 1
ATOM 1405 C CA . ASP A 1 181 ? 6.233 -2.707 -5.421 1.00 94.81 181 ASP A CA 1
ATOM 1406 C C . ASP A 1 181 ? 6.622 -4.167 -5.147 1.00 94.81 181 ASP A C 1
ATOM 1408 O O . ASP A 1 181 ? 7.722 -4.597 -5.496 1.00 94.81 181 ASP A O 1
ATOM 1412 N N . GLY A 1 182 ? 5.677 -4.980 -4.658 1.00 93.88 182 GLY A N 1
ATOM 1413 C CA . GLY A 1 182 ? 5.864 -6.425 -4.490 1.00 93.88 182 GLY A CA 1
ATOM 1414 C C . GLY A 1 182 ? 6.143 -7.184 -5.795 1.00 93.88 182 GLY A C 1
ATOM 1415 O O . GLY A 1 182 ? 6.737 -8.261 -5.762 1.00 93.88 182 GLY A O 1
ATOM 1416 N N . ALA A 1 183 ? 5.760 -6.621 -6.943 1.00 94.38 183 ALA A N 1
ATOM 1417 C CA . ALA A 1 183 ? 6.046 -7.152 -8.274 1.00 94.38 183 ALA A CA 1
ATOM 1418 C C . ALA A 1 183 ? 7.292 -6.526 -8.933 1.00 94.38 183 ALA A C 1
ATOM 1420 O O . ALA A 1 183 ? 7.571 -6.815 -10.095 1.00 94.38 183 ALA A O 1
ATOM 1421 N N . GLY A 1 184 ? 8.046 -5.679 -8.221 1.00 94.00 184 GLY A N 1
ATOM 1422 C CA . GLY A 1 184 ? 9.243 -5.003 -8.735 1.00 94.00 184 GLY A CA 1
ATOM 1423 C C . GLY A 1 184 ? 8.956 -3.758 -9.581 1.00 94.00 184 GLY A C 1
ATOM 1424 O O . GLY A 1 184 ? 9.826 -3.307 -10.328 1.00 94.00 184 GLY A O 1
ATOM 1425 N N . TRP A 1 185 ? 7.738 -3.215 -9.500 1.00 95.62 185 TRP A N 1
ATOM 1426 C CA . TRP A 1 185 ? 7.378 -1.930 -10.091 1.00 95.62 185 TRP A CA 1
ATOM 1427 C C . TRP A 1 185 ? 7.525 -0.816 -9.062 1.00 95.62 185 TRP A C 1
ATOM 1429 O O . TRP A 1 185 ? 6.910 -0.856 -8.003 1.00 95.62 185 TRP A O 1
ATOM 1439 N N . HIS A 1 186 ? 8.255 0.237 -9.403 1.00 92.31 186 HIS A N 1
ATOM 1440 C CA . HIS A 1 186 ? 8.481 1.362 -8.502 1.00 92.31 186 HIS A CA 1
ATOM 1441 C C . HIS A 1 186 ? 7.803 2.625 -9.012 1.00 92.31 186 HIS A C 1
ATOM 1443 O O . HIS A 1 186 ? 7.679 2.851 -10.219 1.00 92.31 186 HIS A O 1
ATOM 1449 N N . ARG A 1 187 ? 7.356 3.472 -8.086 1.00 91.00 187 ARG A N 1
ATOM 1450 C CA . ARG A 1 187 ? 6.850 4.803 -8.429 1.00 91.00 187 ARG A CA 1
ATOM 1451 C C . ARG A 1 187 ? 7.994 5.641 -8.984 1.00 91.00 187 ARG A C 1
ATOM 1453 O O . ARG A 1 187 ? 9.076 5.650 -8.410 1.00 91.00 187 ARG A O 1
ATOM 1460 N N . ASP A 1 188 ? 7.735 6.332 -10.088 1.00 83.88 188 ASP A N 1
ATOM 1461 C CA . ASP A 1 188 ? 8.654 7.364 -10.550 1.00 83.88 188 ASP A CA 1
ATOM 1462 C C . ASP A 1 188 ? 8.463 8.622 -9.689 1.00 83.88 188 ASP A C 1
ATOM 1464 O O . ASP A 1 188 ? 7.356 9.172 -9.615 1.00 83.88 188 ASP A O 1
ATOM 1468 N N . ASP A 1 189 ? 9.526 9.037 -9.004 1.00 67.00 189 ASP A N 1
ATOM 1469 C CA . ASP A 1 189 ? 9.540 10.231 -8.155 1.00 67.00 189 ASP A CA 1
ATOM 1470 C C . ASP A 1 189 ? 9.893 11.499 -8.960 1.00 67.00 189 ASP A C 1
ATOM 1472 O O . ASP A 1 189 ? 9.676 12.613 -8.477 1.00 67.00 189 ASP A O 1
ATOM 1476 N N . ASP A 1 190 ? 10.318 11.361 -10.226 1.00 66.88 190 ASP A N 1
ATOM 1477 C CA . ASP A 1 190 ? 10.724 12.471 -11.106 1.00 66.88 190 ASP A CA 1
ATOM 1478 C C . ASP A 1 190 ? 9.530 13.230 -11.734 1.00 66.88 190 ASP A C 1
ATOM 1480 O O . ASP A 1 190 ? 9.642 13.922 -12.748 1.00 66.88 190 ASP A O 1
ATOM 1484 N N . GLY A 1 191 ? 8.351 13.133 -11.111 1.00 59.84 191 GLY A N 1
ATOM 1485 C CA . GLY A 1 191 ? 7.155 13.910 -11.454 1.00 59.84 191 GLY A CA 1
ATOM 1486 C C . GLY A 1 191 ? 6.256 13.296 -12.531 1.00 59.84 191 GLY A C 1
ATOM 1487 O O . GLY A 1 191 ? 5.184 13.840 -12.809 1.00 59.84 191 GLY A O 1
ATOM 1488 N N . ALA A 1 192 ? 6.635 12.156 -13.112 1.00 67.25 192 ALA A N 1
ATOM 1489 C CA . ALA A 1 192 ? 5.760 11.388 -13.989 1.00 67.25 192 ALA A CA 1
ATOM 1490 C C . ALA A 1 192 ? 4.789 10.526 -13.162 1.00 67.25 192 ALA A C 1
ATOM 1492 O O . ALA A 1 192 ? 5.185 9.806 -12.251 1.00 67.25 192 ALA A O 1
ATOM 1493 N N . ASP A 1 193 ? 3.492 10.567 -13.487 1.00 86.25 193 ASP A N 1
ATOM 1494 C CA . ASP A 1 193 ? 2.463 9.768 -12.802 1.00 86.25 193 ASP A CA 1
ATOM 1495 C C . ASP A 1 193 ? 2.453 8.307 -13.303 1.00 86.25 193 ASP A C 1
ATOM 1497 O O . ASP A 1 193 ? 1.448 7.804 -13.821 1.00 86.25 193 ASP A O 1
ATOM 1501 N N . VAL A 1 194 ? 3.613 7.641 -13.216 1.00 91.88 194 VAL A N 1
ATOM 1502 C CA . VAL A 1 194 ? 3.871 6.295 -13.753 1.00 91.88 194 VAL A CA 1
ATOM 1503 C C . VAL A 1 194 ? 4.509 5.355 -12.721 1.00 91.88 194 VAL A C 1
ATOM 1505 O O . VAL A 1 194 ? 5.220 5.781 -11.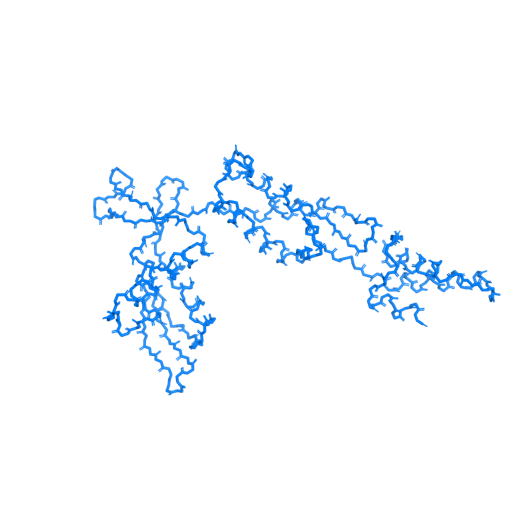809 1.00 91.88 194 VAL A O 1
ATOM 1508 N N . TYR A 1 195 ? 4.235 4.059 -12.870 1.00 94.81 195 TYR A N 1
ATOM 1509 C CA . TYR A 1 195 ? 5.064 2.987 -12.329 1.00 94.81 195 TYR A CA 1
ATOM 1510 C C . TYR A 1 195 ? 6.120 2.607 -13.364 1.00 94.81 195 TYR A C 1
ATOM 1512 O O . TYR A 1 195 ? 5.852 2.622 -14.569 1.00 94.81 195 TYR A O 1
ATOM 1520 N N . THR A 1 196 ? 7.305 2.238 -12.896 1.00 94.19 196 THR A N 1
ATOM 1521 C CA . THR A 1 196 ? 8.439 1.872 -13.740 1.00 94.19 196 THR A CA 1
ATOM 1522 C C . THR A 1 196 ? 9.052 0.554 -13.301 1.00 94.19 196 THR A C 1
ATOM 1524 O O . THR A 1 196 ? 9.082 0.234 -12.117 1.00 94.19 196 THR A O 1
ATOM 1527 N N . MET A 1 197 ? 9.552 -0.207 -14.269 1.00 93.56 197 MET A N 1
ATOM 1528 C CA . MET A 1 197 ? 10.291 -1.443 -14.028 1.00 93.56 197 MET A CA 1
ATOM 1529 C C . MET A 1 197 ? 11.489 -1.491 -14.969 1.00 93.56 197 MET A C 1
ATOM 1531 O O . MET A 1 197 ? 11.324 -1.397 -16.188 1.00 93.56 197 MET A O 1
ATOM 1535 N N . ALA A 1 198 ? 12.696 -1.612 -14.419 1.00 91.56 198 ALA A N 1
ATOM 1536 C CA . ALA A 1 198 ? 13.916 -1.682 -15.216 1.00 91.56 198 ALA A CA 1
ATOM 1537 C C . ALA A 1 198 ? 13.912 -2.918 -16.130 1.00 91.56 198 ALA A C 1
ATOM 1539 O O . ALA A 1 198 ? 13.460 -3.994 -15.737 1.00 91.56 198 ALA A O 1
ATOM 1540 N N . LEU A 1 199 ? 14.428 -2.773 -17.352 1.00 91.56 199 LEU A N 1
ATOM 1541 C CA . LEU A 1 199 ? 14.674 -3.926 -18.214 1.00 91.56 199 LEU A CA 1
ATOM 1542 C C . LEU A 1 199 ? 15.925 -4.676 -17.752 1.00 91.56 199 LEU A C 1
ATOM 1544 O O . LEU A 1 199 ? 16.916 -4.066 -17.351 1.00 91.56 199 LEU A O 1
ATOM 1548 N N . SER A 1 200 ? 15.901 -6.000 -17.881 1.00 90.94 200 SER A N 1
ATOM 1549 C CA . SER A 1 200 ? 17.089 -6.831 -17.701 1.00 90.94 200 SER A CA 1
ATOM 1550 C C . SER A 1 200 ? 18.138 -6.519 -18.770 1.00 90.94 200 SER A C 1
ATOM 1552 O O . SER A 1 200 ? 17.803 -6.421 -19.953 1.00 90.94 200 SER A O 1
ATOM 1554 N N . VAL A 1 201 ? 19.401 -6.410 -18.362 1.00 91.94 201 VAL A N 1
ATOM 1555 C CA . VAL A 1 201 ? 20.535 -6.187 -19.265 1.00 91.94 201 VAL A CA 1
ATOM 1556 C C . VAL A 1 201 ? 21.029 -7.528 -19.807 1.00 91.94 201 VAL A C 1
ATOM 1558 O O . VAL A 1 201 ? 21.462 -8.384 -19.040 1.00 91.94 201 VAL A O 1
ATOM 1561 N N . ASP A 1 202 ? 21.029 -7.706 -21.128 1.00 94.19 202 ASP A N 1
ATOM 1562 C CA . ASP A 1 202 ? 21.785 -8.788 -21.767 1.00 94.19 202 ASP A CA 1
ATOM 1563 C C . ASP A 1 202 ? 23.227 -8.329 -22.042 1.00 94.19 202 ASP A C 1
ATOM 1565 O O . ASP A 1 202 ? 23.563 -7.785 -23.102 1.00 94.19 202 ASP A O 1
ATOM 1569 N N . ALA A 1 203 ? 24.090 -8.510 -21.043 1.00 92.88 203 ALA A N 1
ATOM 1570 C CA . ALA A 1 203 ? 25.484 -8.085 -21.105 1.00 92.88 203 ALA A CA 1
ATOM 1571 C C . ALA A 1 203 ? 26.273 -8.771 -22.235 1.00 92.88 203 ALA A C 1
ATOM 1573 O O . ALA A 1 203 ? 27.154 -8.153 -22.841 1.00 92.88 203 ALA A O 1
ATOM 1574 N N . ASP A 1 204 ? 25.967 -10.030 -22.543 1.00 94.06 204 ASP A N 1
ATOM 1575 C CA . ASP A 1 204 ? 26.708 -10.799 -23.540 1.00 94.06 204 ASP A CA 1
ATOM 1576 C C . ASP A 1 204 ? 26.329 -10.372 -24.957 1.00 94.06 204 ASP A C 1
ATOM 1578 O O . ASP A 1 204 ? 27.219 -10.094 -25.772 1.00 94.06 204 ASP A O 1
ATOM 1582 N N . SER A 1 205 ? 25.035 -10.188 -25.229 1.00 94.88 205 SER A N 1
ATOM 1583 C CA . SER A 1 205 ? 24.570 -9.616 -26.498 1.00 94.88 205 SER A CA 1
ATOM 1584 C C . SER A 1 205 ? 25.079 -8.185 -26.697 1.00 94.88 205 SER A C 1
ATOM 1586 O O . SER A 1 205 ? 25.475 -7.818 -27.810 1.00 94.88 205 SER A O 1
ATOM 1588 N N . ALA A 1 206 ? 25.144 -7.377 -25.632 1.00 94.50 206 ALA A N 1
ATOM 1589 C CA . ALA A 1 206 ? 25.739 -6.040 -25.676 1.00 94.50 206 ALA A CA 1
ATOM 1590 C C . ALA A 1 206 ? 27.220 -6.078 -26.087 1.00 94.50 206 ALA A C 1
ATOM 1592 O O . ALA A 1 206 ? 27.616 -5.381 -27.028 1.00 94.50 206 ALA A O 1
ATOM 1593 N N . ARG A 1 207 ? 28.028 -6.929 -25.440 1.00 94.31 207 ARG A N 1
ATOM 1594 C CA . ARG A 1 207 ? 29.455 -7.109 -25.764 1.00 94.31 207 ARG A CA 1
ATOM 1595 C C . ARG A 1 207 ? 29.655 -7.599 -27.190 1.00 94.31 207 ARG A C 1
ATOM 1597 O O . ARG A 1 207 ? 30.465 -7.030 -27.919 1.00 94.31 207 ARG A O 1
ATOM 1604 N N . GLN A 1 208 ? 28.916 -8.628 -27.600 1.00 95.00 208 GLN A N 1
ATOM 1605 C CA . GLN A 1 208 ? 29.038 -9.211 -28.934 1.00 95.00 208 GLN A CA 1
ATOM 1606 C C . GLN A 1 208 ? 28.727 -8.175 -30.018 1.00 95.00 208 GLN A C 1
ATOM 1608 O O . GLN A 1 208 ? 29.468 -8.048 -30.997 1.00 95.00 208 GLN A O 1
ATOM 1613 N N . ARG A 1 209 ? 27.656 -7.398 -29.828 1.00 94.38 209 ARG A N 1
ATOM 1614 C CA . ARG A 1 209 ? 27.243 -6.369 -30.781 1.00 94.38 209 ARG A CA 1
ATOM 1615 C C . ARG A 1 209 ? 28.248 -5.224 -30.875 1.00 94.38 209 ARG A C 1
ATOM 1617 O O . ARG A 1 209 ? 28.561 -4.782 -31.980 1.00 94.38 209 ARG A O 1
ATOM 1624 N N . LEU A 1 210 ? 28.776 -4.766 -29.740 1.00 93.88 210 LEU A N 1
ATOM 1625 C CA . LEU A 1 210 ? 29.815 -3.737 -29.700 1.00 93.88 210 LEU A CA 1
ATOM 1626 C C . LEU A 1 210 ? 31.115 -4.201 -30.360 1.00 93.88 210 LEU A C 1
ATOM 1628 O O . LEU A 1 210 ? 31.675 -3.467 -31.172 1.00 93.88 210 LEU A O 1
ATOM 1632 N N . ALA A 1 211 ? 31.569 -5.418 -30.055 1.00 93.25 211 ALA A N 1
ATOM 1633 C CA . ALA A 1 211 ? 32.781 -5.983 -30.639 1.00 93.25 211 ALA A CA 1
ATOM 1634 C C . ALA A 1 211 ? 32.683 -6.067 -32.169 1.00 93.25 211 ALA A C 1
ATOM 1636 O O . ALA A 1 211 ? 33.601 -5.625 -32.860 1.00 93.25 211 ALA A O 1
ATOM 1637 N N . GLY A 1 212 ? 31.548 -6.547 -32.695 1.00 94.56 212 GLY A N 1
ATOM 1638 C CA . GLY A 1 212 ? 31.295 -6.580 -34.138 1.00 94.56 212 GLY A CA 1
ATOM 1639 C C . GLY A 1 212 ? 31.339 -5.186 -34.771 1.00 94.56 212 GLY A C 1
ATOM 1640 O O . GLY A 1 212 ? 32.054 -4.969 -35.745 1.00 94.56 212 GLY A O 1
ATOM 1641 N N . TYR A 1 213 ? 30.662 -4.207 -34.162 1.00 94.88 213 TYR A N 1
ATOM 1642 C CA . TYR A 1 213 ? 30.651 -2.830 -34.664 1.00 94.88 213 TYR A CA 1
ATOM 1643 C C . TYR A 1 213 ? 32.047 -2.182 -34.688 1.00 94.88 213 TYR A C 1
ATOM 1645 O O . TYR A 1 213 ? 32.412 -1.514 -35.657 1.00 94.88 213 TYR A O 1
ATOM 1653 N N . LEU A 1 214 ? 32.848 -2.377 -33.635 1.00 93.44 214 LEU A N 1
ATOM 1654 C CA . LEU A 1 214 ? 34.209 -1.835 -33.559 1.00 93.44 214 LEU A CA 1
ATOM 1655 C C . LEU A 1 214 ? 35.165 -2.532 -34.534 1.00 93.44 214 LEU A C 1
ATOM 1657 O O . LEU A 1 214 ? 36.032 -1.874 -35.115 1.00 93.44 214 LEU A O 1
ATOM 1661 N N . GLN A 1 215 ? 34.996 -3.839 -34.743 1.00 95.12 215 GLN A N 1
ATOM 1662 C CA . GLN A 1 215 ? 35.753 -4.591 -35.740 1.00 95.12 215 GLN A CA 1
ATOM 1663 C C . GLN A 1 215 ? 35.476 -4.063 -37.155 1.00 95.12 215 GLN A C 1
ATOM 1665 O O . GLN A 1 215 ? 36.423 -3.796 -37.898 1.00 95.12 215 GLN A O 1
ATOM 1670 N N . ASP A 1 216 ? 34.207 -3.826 -37.495 1.00 93.38 216 ASP A N 1
ATOM 1671 C CA . ASP A 1 216 ? 33.798 -3.276 -38.794 1.00 93.38 216 ASP A CA 1
ATOM 1672 C C . ASP A 1 216 ? 34.313 -1.846 -39.019 1.00 93.38 216 ASP A C 1
ATOM 1674 O O . ASP A 1 216 ? 34.644 -1.458 -40.144 1.00 93.38 216 ASP A O 1
ATOM 1678 N N . ALA A 1 217 ? 34.434 -1.051 -37.951 1.00 91.81 217 ALA A N 1
ATOM 1679 C CA . ALA A 1 217 ? 35.004 0.292 -38.022 1.00 91.81 217 ALA A CA 1
ATOM 1680 C C . ALA A 1 217 ? 36.501 0.288 -38.386 1.00 91.81 217 ALA A C 1
ATOM 1682 O O . ALA A 1 217 ? 37.010 1.299 -38.881 1.00 91.81 217 ALA A O 1
ATOM 1683 N N . GLY A 1 218 ? 37.214 -0.823 -38.161 1.00 90.50 218 GLY A N 1
ATOM 1684 C CA . GLY A 1 218 ? 38.584 -1.028 -38.640 1.00 90.50 218 GLY A CA 1
ATOM 1685 C C . GLY A 1 218 ? 39.576 0.046 -38.179 1.00 90.50 218 GLY A C 1
ATOM 1686 O O . GLY A 1 218 ? 40.438 0.459 -38.952 1.00 90.50 218 GLY A O 1
ATOM 1687 N N . GLY A 1 219 ? 39.417 0.553 -36.950 1.00 87.94 219 GLY A N 1
ATOM 1688 C CA . GLY A 1 219 ? 40.270 1.601 -36.372 1.00 87.94 219 GLY A CA 1
ATOM 1689 C C . GLY A 1 219 ? 39.904 3.040 -36.759 1.00 87.94 219 GLY A C 1
ATOM 1690 O O . GLY A 1 219 ? 40.613 3.972 -36.381 1.00 87.94 219 GLY A O 1
ATOM 1691 N N . ARG A 1 220 ? 38.805 3.258 -37.494 1.00 91.50 220 ARG A N 1
ATOM 1692 C CA . ARG A 1 220 ? 38.274 4.608 -37.741 1.00 91.50 220 ARG A CA 1
ATOM 1693 C C . ARG A 1 220 ? 37.648 5.184 -36.462 1.00 91.50 220 ARG A C 1
ATOM 1695 O O . ARG A 1 220 ? 37.038 4.431 -35.703 1.00 91.50 220 ARG A O 1
ATOM 1702 N N . PRO A 1 221 ? 37.726 6.509 -36.240 1.00 91.31 221 PRO A N 1
ATOM 1703 C CA . PRO A 1 221 ? 37.012 7.150 -35.142 1.00 91.31 221 PRO A CA 1
ATOM 1704 C C . PRO A 1 221 ? 35.507 6.875 -35.219 1.00 91.31 221 PRO A C 1
ATOM 1706 O O . PRO A 1 221 ? 34.885 7.089 -36.262 1.00 91.31 221 PRO A O 1
ATOM 1709 N N . VAL A 1 222 ? 34.926 6.434 -34.105 1.00 92.00 222 VAL A N 1
ATOM 1710 C CA . VAL A 1 222 ? 33.488 6.176 -33.968 1.00 92.00 222 VAL A CA 1
ATOM 1711 C C . VAL A 1 222 ? 32.856 7.183 -33.002 1.00 92.00 222 VAL A C 1
ATOM 1713 O O . VAL A 1 222 ? 33.425 7.455 -31.944 1.00 92.00 222 VAL A O 1
ATOM 1716 N N . PRO A 1 223 ? 31.682 7.755 -33.325 1.00 91.19 223 PRO A N 1
ATOM 1717 C CA . PRO A 1 223 ? 30.983 8.642 -32.402 1.00 91.19 223 PRO A CA 1
ATOM 1718 C C . PRO A 1 223 ? 30.537 7.898 -31.140 1.00 91.19 223 PRO A C 1
ATOM 1720 O O . PRO A 1 223 ? 29.957 6.817 -31.241 1.00 91.19 223 PRO A O 1
ATOM 1723 N N . VAL A 1 224 ? 30.701 8.518 -29.967 1.00 89.12 224 VAL A N 1
ATOM 1724 C CA . VAL A 1 224 ? 30.261 7.954 -28.674 1.00 89.12 224 VAL A CA 1
ATOM 1725 C C . VAL A 1 224 ? 28.790 7.544 -28.720 1.00 89.12 224 VAL A C 1
ATOM 1727 O O . VAL A 1 224 ? 28.448 6.427 -28.358 1.00 89.12 224 VAL A O 1
ATOM 1730 N N . ARG A 1 225 ? 27.920 8.388 -29.284 1.00 88.94 225 ARG A N 1
ATOM 1731 C CA . ARG A 1 225 ? 26.492 8.078 -29.432 1.00 88.94 225 ARG A CA 1
ATOM 1732 C C . ARG A 1 225 ? 26.223 6.790 -30.220 1.00 88.94 225 ARG A C 1
ATOM 1734 O O . ARG A 1 225 ? 25.269 6.079 -29.918 1.00 88.94 225 ARG A O 1
ATOM 1741 N N . ALA A 1 226 ? 27.056 6.470 -31.211 1.00 91.00 226 ALA A N 1
ATOM 1742 C CA . ALA A 1 226 ? 26.928 5.223 -31.960 1.00 91.00 226 ALA A CA 1
ATOM 1743 C C . ALA A 1 226 ? 27.313 4.013 -31.096 1.00 91.00 226 ALA A C 1
ATOM 1745 O O . ALA A 1 226 ? 26.623 3.000 -31.149 1.00 91.00 226 ALA A O 1
ATOM 1746 N N . ILE A 1 227 ? 28.343 4.142 -30.252 1.00 91.62 227 ILE A N 1
ATOM 1747 C CA . ILE A 1 227 ? 28.714 3.121 -29.260 1.00 91.62 227 ILE A CA 1
ATOM 1748 C C . ILE A 1 227 ? 27.548 2.891 -28.291 1.00 91.62 227 ILE A C 1
ATOM 1750 O O . ILE A 1 227 ? 27.095 1.759 -28.152 1.00 91.62 227 ILE A O 1
ATOM 1754 N N . LEU A 1 228 ? 26.992 3.961 -27.708 1.00 90.88 228 LEU A N 1
ATOM 1755 C CA . LEU A 1 228 ? 25.841 3.881 -26.797 1.00 90.88 228 LEU A CA 1
ATOM 1756 C C . LEU A 1 228 ? 24.641 3.188 -27.458 1.00 90.88 228 LEU A C 1
ATOM 1758 O O . LEU A 1 228 ? 24.058 2.267 -26.893 1.00 90.88 228 LEU A O 1
ATOM 1762 N N . THR A 1 229 ? 24.324 3.572 -28.698 1.00 91.19 229 THR A N 1
ATOM 1763 C CA . THR A 1 229 ? 23.220 2.989 -29.475 1.00 91.19 229 THR A CA 1
ATOM 1764 C C . THR A 1 229 ? 23.414 1.487 -29.695 1.00 91.19 229 THR A C 1
ATOM 1766 O O . THR A 1 229 ? 22.459 0.720 -29.559 1.00 91.19 229 THR A O 1
ATOM 1769 N N . GLN A 1 230 ? 24.629 1.043 -30.035 1.00 93.94 230 GLN A N 1
ATOM 1770 C CA . GLN A 1 230 ? 24.918 -0.381 -30.234 1.00 93.94 230 GLN A CA 1
ATOM 1771 C C . GLN A 1 230 ? 24.909 -1.154 -28.915 1.00 93.94 230 GLN A C 1
ATOM 1773 O O . GLN A 1 230 ? 24.342 -2.244 -28.873 1.00 93.94 230 GLN A O 1
ATOM 1778 N N . ALA A 1 231 ? 25.461 -0.578 -27.845 1.00 92.31 231 ALA A N 1
ATOM 1779 C CA . ALA A 1 231 ? 25.432 -1.160 -26.507 1.00 92.31 231 ALA A CA 1
ATOM 1780 C C . ALA A 1 231 ? 23.988 -1.408 -26.052 1.00 92.31 231 ALA A C 1
ATOM 1782 O O . ALA A 1 231 ? 23.627 -2.533 -25.717 1.00 92.31 231 ALA A O 1
ATOM 1783 N N . GLN A 1 232 ? 23.135 -0.383 -26.136 1.00 92.62 232 GLN A N 1
ATOM 1784 C CA . GLN A 1 232 ? 21.715 -0.480 -25.794 1.00 92.62 232 GLN A CA 1
ATOM 1785 C C . GLN A 1 232 ? 20.978 -1.475 -26.699 1.00 92.62 232 GLN A C 1
ATOM 1787 O O . GLN A 1 232 ? 20.253 -2.335 -26.209 1.00 92.62 232 GLN A O 1
ATOM 1792 N N . SER A 1 233 ? 21.203 -1.415 -28.016 1.00 93.50 233 SER A N 1
ATOM 1793 C CA . SER A 1 233 ? 20.555 -2.333 -28.964 1.00 93.50 233 SER A CA 1
ATOM 1794 C C . SER A 1 233 ? 20.956 -3.792 -28.756 1.00 93.50 233 SER A C 1
ATOM 1796 O O . SER A 1 233 ? 20.189 -4.682 -29.110 1.00 93.50 233 SER A O 1
ATOM 1798 N N . GLY A 1 234 ? 22.157 -4.049 -28.238 1.00 93.75 234 GLY A N 1
ATOM 1799 C CA . GLY A 1 234 ? 22.593 -5.389 -27.856 1.00 93.75 234 GLY A CA 1
ATOM 1800 C C . GLY A 1 234 ? 21.987 -5.814 -26.522 1.00 93.75 234 GLY A C 1
ATOM 1801 O O . GLY A 1 234 ? 21.422 -6.895 -26.448 1.00 93.75 234 GLY A O 1
ATOM 1802 N N . ALA A 1 235 ? 22.026 -4.937 -25.515 1.00 93.50 235 ALA A N 1
ATOM 1803 C CA . ALA A 1 235 ? 21.521 -5.215 -24.171 1.00 93.50 235 ALA A CA 1
ATOM 1804 C C . ALA A 1 235 ? 20.004 -5.427 -24.102 1.00 93.50 235 ALA A C 1
ATOM 1806 O O . ALA A 1 235 ? 19.533 -6.236 -23.311 1.00 93.50 235 ALA A O 1
ATOM 1807 N N . TYR A 1 236 ? 19.243 -4.676 -24.898 1.00 93.12 236 TYR A N 1
ATOM 1808 C CA . TYR A 1 236 ? 17.786 -4.580 -24.765 1.00 93.12 236 TYR A CA 1
ATOM 1809 C C . TYR A 1 236 ? 17.038 -4.879 -26.070 1.00 93.12 236 TYR A C 1
ATOM 1811 O O . TYR A 1 236 ? 15.825 -4.689 -26.153 1.00 93.12 236 TYR A O 1
ATOM 1819 N N . GLY A 1 237 ? 17.750 -5.246 -27.140 1.00 92.06 237 GLY A N 1
ATOM 1820 C CA . GLY A 1 237 ? 17.174 -5.432 -28.477 1.00 92.06 237 GLY A CA 1
ATOM 1821 C C . GLY A 1 237 ? 16.762 -4.136 -29.194 1.00 92.06 237 GLY A C 1
ATOM 1822 O O . GLY A 1 237 ? 16.348 -4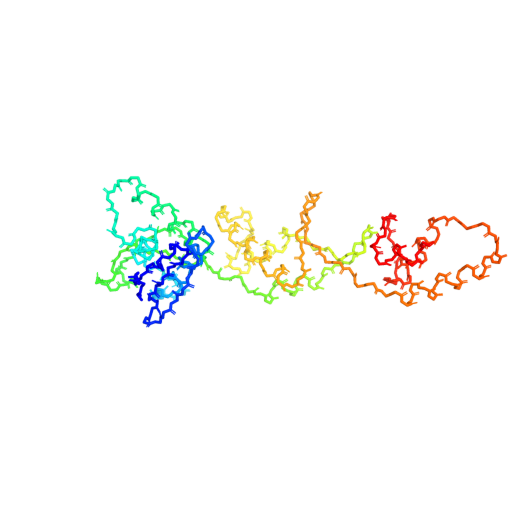.184 -30.353 1.00 92.06 237 GLY A O 1
ATOM 1823 N N . ARG A 1 238 ? 16.889 -2.969 -28.546 1.00 91.81 238 ARG A N 1
ATOM 1824 C CA . ARG A 1 238 ? 16.599 -1.638 -29.107 1.00 91.81 238 ARG A CA 1
ATOM 1825 C C . ARG A 1 238 ? 17.440 -0.544 -28.445 1.00 91.81 238 ARG A C 1
ATOM 1827 O O . ARG A 1 238 ? 17.914 -0.716 -27.328 1.00 91.81 238 ARG A O 1
ATOM 1834 N N . ALA A 1 239 ? 17.578 0.592 -29.123 1.00 89.50 239 ALA A N 1
ATOM 1835 C CA . ALA A 1 239 ? 18.164 1.801 -28.549 1.00 89.50 239 ALA A CA 1
ATOM 1836 C C . ALA A 1 239 ? 17.098 2.718 -27.932 1.00 89.50 239 ALA A C 1
ATOM 1838 O O . ALA A 1 239 ? 15.911 2.639 -28.281 1.00 89.50 239 ALA A O 1
ATOM 1839 N N . PHE A 1 240 ? 17.550 3.603 -27.048 1.00 89.94 240 PHE A N 1
ATOM 1840 C CA . PHE A 1 240 ? 16.729 4.557 -26.312 1.00 89.94 240 PHE A CA 1
ATOM 1841 C C . PHE A 1 240 ? 17.234 5.986 -26.530 1.00 89.94 240 PHE A C 1
ATOM 1843 O O . PHE A 1 240 ? 18.378 6.195 -26.931 1.00 89.94 240 PHE A O 1
ATOM 1850 N N . TYR A 1 241 ? 16.373 6.982 -26.305 1.00 85.62 241 TYR A N 1
ATOM 1851 C CA . TYR A 1 241 ? 16.772 8.387 -26.463 1.00 85.62 241 TYR A CA 1
ATOM 1852 C C . TYR A 1 241 ? 17.634 8.916 -25.317 1.00 85.62 241 TYR A C 1
ATOM 1854 O O . TYR A 1 241 ? 18.322 9.916 -25.507 1.00 85.62 241 TYR A O 1
ATOM 1862 N N . HIS A 1 242 ? 17.583 8.282 -24.147 1.00 81.62 242 HIS A N 1
ATOM 1863 C CA . HIS A 1 242 ? 18.425 8.651 -23.025 1.00 81.62 242 HIS A CA 1
ATOM 1864 C C . HIS A 1 242 ? 19.839 8.099 -23.217 1.00 81.62 242 HIS A C 1
ATOM 1866 O O . HIS A 1 242 ? 20.028 6.902 -23.454 1.00 81.62 242 HIS A O 1
ATOM 1872 N N . ASP A 1 243 ? 20.826 8.987 -23.111 1.00 74.81 243 ASP A N 1
ATOM 1873 C CA . ASP A 1 243 ? 22.234 8.659 -23.340 1.00 74.81 243 ASP A CA 1
ATOM 1874 C C . ASP A 1 243 ? 22.918 8.075 -22.085 1.00 74.81 243 ASP A C 1
ATOM 1876 O O . ASP A 1 243 ? 23.998 7.494 -22.186 1.00 74.81 243 ASP A O 1
ATOM 1880 N N . GLU A 1 244 ? 22.304 8.189 -20.902 1.00 76.88 244 GLU A N 1
ATOM 1881 C CA . GLU A 1 244 ? 22.837 7.576 -19.678 1.00 76.88 244 GLU A CA 1
ATOM 1882 C C . GLU A 1 244 ? 22.615 6.061 -19.679 1.00 76.88 244 GLU A C 1
ATOM 1884 O O . GLU A 1 244 ? 21.507 5.567 -19.912 1.00 76.88 244 GLU A O 1
ATOM 1889 N N . LEU A 1 245 ? 23.694 5.325 -19.424 1.00 79.69 245 LEU A N 1
ATOM 1890 C CA . LEU A 1 245 ? 23.688 3.873 -19.339 1.00 79.69 245 LEU A CA 1
ATOM 1891 C C . LEU A 1 245 ? 23.442 3.431 -17.901 1.00 79.69 245 LEU A C 1
ATOM 1893 O O . LEU A 1 245 ? 23.887 4.071 -16.951 1.00 79.69 245 LEU A O 1
ATOM 1897 N N . THR A 1 246 ? 22.813 2.269 -17.748 1.00 82.25 246 THR A N 1
ATOM 1898 C CA . THR A 1 246 ? 22.827 1.566 -16.465 1.00 82.25 246 THR A CA 1
ATOM 1899 C C . THR A 1 246 ? 24.279 1.274 -16.054 1.00 82.25 246 THR A C 1
ATOM 1901 O O . THR A 1 246 ? 25.123 1.083 -16.934 1.00 82.25 246 THR A O 1
ATOM 1904 N N . PRO A 1 247 ? 24.605 1.196 -14.749 1.00 83.50 247 PRO A N 1
ATOM 1905 C CA . PRO A 1 247 ? 25.975 0.934 -14.289 1.00 83.50 247 PRO A CA 1
ATOM 1906 C C . PRO A 1 247 ? 26.609 -0.316 -14.918 1.00 83.50 247 PRO A C 1
ATOM 1908 O O . PRO A 1 247 ? 27.792 -0.333 -15.264 1.00 83.50 247 PRO A O 1
ATOM 1911 N N . GLU A 1 248 ? 25.799 -1.354 -15.125 1.00 83.69 248 GLU A N 1
ATOM 1912 C CA . GLU A 1 248 ? 26.217 -2.590 -15.782 1.00 83.69 248 GLU A CA 1
ATOM 1913 C C . GLU A 1 248 ? 26.624 -2.353 -17.243 1.00 83.69 248 GLU A C 1
ATOM 1915 O O . GLU A 1 248 ? 27.714 -2.748 -17.660 1.00 83.69 248 GLU A O 1
ATOM 1920 N N . LEU A 1 249 ? 25.804 -1.633 -18.012 1.00 84.69 249 LEU A N 1
ATOM 1921 C CA . LEU A 1 249 ? 26.094 -1.332 -19.412 1.00 84.69 249 LEU A CA 1
ATOM 1922 C C . LEU A 1 249 ? 27.213 -0.288 -19.566 1.00 84.69 249 LEU A C 1
ATOM 1924 O O . LEU A 1 249 ? 28.000 -0.370 -20.508 1.00 84.69 249 LEU A O 1
ATOM 1928 N N . ALA A 1 250 ? 27.343 0.648 -18.623 1.00 87.25 250 ALA A N 1
ATOM 1929 C CA . ALA A 1 250 ? 28.443 1.610 -18.572 1.00 87.25 250 ALA A CA 1
ATOM 1930 C C . ALA A 1 250 ? 29.804 0.911 -18.438 1.00 87.25 250 ALA A C 1
ATOM 1932 O O . ALA A 1 250 ? 30.761 1.296 -19.103 1.00 87.25 250 ALA A O 1
ATOM 1933 N N . THR A 1 251 ? 29.867 -0.165 -17.649 1.00 87.69 251 THR A N 1
ATOM 1934 C CA . THR A 1 251 ? 31.085 -0.975 -17.472 1.00 87.69 251 THR A CA 1
ATOM 1935 C C . THR A 1 251 ? 31.499 -1.695 -18.759 1.00 87.69 251 THR A C 1
ATOM 1937 O O . THR A 1 251 ? 32.677 -1.949 -18.973 1.00 87.69 251 THR A O 1
ATOM 1940 N N . ILE A 1 252 ? 30.539 -2.028 -19.625 1.00 85.38 252 ILE A N 1
ATOM 1941 C CA . ILE A 1 252 ? 30.796 -2.678 -20.920 1.00 85.38 252 ILE A CA 1
ATOM 1942 C C . ILE A 1 252 ? 31.316 -1.673 -21.960 1.00 85.38 252 ILE A C 1
ATOM 1944 O O . ILE A 1 252 ? 32.047 -2.054 -22.871 1.00 85.38 252 ILE A O 1
ATOM 1948 N N . VAL A 1 253 ? 30.902 -0.408 -21.852 1.00 85.19 253 VAL A N 1
ATOM 1949 C CA . VAL A 1 253 ? 31.243 0.660 -22.805 1.00 85.19 253 VAL A CA 1
ATOM 1950 C C . VAL A 1 253 ? 32.564 1.365 -22.469 1.00 85.19 253 VAL A C 1
ATOM 1952 O O . VAL A 1 253 ? 33.162 1.953 -23.372 1.00 85.19 253 VAL A O 1
ATOM 1955 N N . ALA A 1 254 ? 32.994 1.325 -21.204 1.00 80.56 254 ALA A N 1
ATOM 1956 C CA . ALA A 1 254 ? 34.244 1.917 -20.715 1.00 80.56 254 ALA A CA 1
ATOM 1957 C C . ALA A 1 254 ? 35.498 1.233 -21.287 1.00 80.56 254 ALA A C 1
ATOM 1959 O O . ALA A 1 254 ? 36.444 1.979 -21.632 1.00 80.56 254 ALA A O 1
#

pLDDT: mean 92.1, std 5.13, range [59.84, 97.44]

Secondary structure (DSSP, 8-state):
-EEEEEE-TTSSEEEEEETTEEEEEESSHHHHHHHHHHHHHTSPPEEETTEEEEEHHHHHHHHHHHH-TT---SHHHHHHHHHHHHHHHHHTTEEEEEEE-TTTS-GGG-EEEEEEPPPPPHHHHHHHHHTPPBPSSSSEEEEEHHHHHHHHHHHHHSS-GGGS-HHHHHHHHHHHHHHHHHTT-EE--SS-SEEEEEPPP-HHHHHHHHHHHHHHHTT----HHHHHHHHHHHHSSS--S--PPPHHHHHHH-

Foldseek 3Di:
DKAWDDADPVNQKTWIQQPNDIDIFGPDPVRLLVQLLSQQVSADWDDQPNWIKGALVSSLVSLCCSPPVVGDDDPVSSVVSVVVSQVSCLVNQWADKDWDDPPRDDNVPTDIITIGQDAQDLVLLVVQQVVFDQDQAAQKTKHQLQVSLQSSCCVRPVHGLVPDDPSNSVSSSVNSQVSCVVVQWHQDPVPGNITIHHDAFPLVQLLVQLVVVVVVCVPPDDDLVVNQQSSCCRGRVGGHNHSDDDPSSVVSSD